Protein AF-0000000083921127 (afdb_homodimer)

Structure (mmCIF, N/CA/C/O backbone):
data_AF-0000000083921127-model_v1
#
loop_
_entity.id
_entity.type
_entity.pdbx_description
1 polymer 'C-type lectin domain-containing protein'
#
loop_
_atom_site.group_PDB
_atom_site.id
_atom_site.type_symbol
_atom_site.label_atom_id
_atom_site.label_alt_id
_atom_site.label_comp_id
_atom_site.label_asym_id
_atom_site.label_entity_id
_atom_site.label_seq_id
_atom_site.pdbx_PDB_ins_code
_atom_site.Cartn_x
_atom_site.Cartn_y
_atom_site.Cartn_z
_atom_site.occupancy
_atom_site.B_iso_or_equiv
_atom_site.auth_seq_id
_atom_site.auth_comp_id
_atom_site.auth_asym_id
_atom_site.auth_atom_id
_atom_site.pdbx_PDB_model_num
ATOM 1 N N . HIS A 1 1 ? -22.422 -25.359 0.598 1 32.31 1 HIS A N 1
ATOM 2 C CA . HIS A 1 1 ? -22.234 -23.938 0.395 1 32.31 1 HIS A CA 1
ATOM 3 C C . HIS A 1 1 ? -21.453 -23.312 1.546 1 32.31 1 HIS A C 1
ATOM 5 O O . HIS A 1 1 ? -22.016 -22.984 2.588 1 32.31 1 HIS A O 1
ATOM 11 N N . THR A 1 2 ? -20.344 -23.797 1.893 1 37.44 2 THR A N 1
ATOM 12 C CA . THR A 1 2 ? -19.672 -23.344 3.105 1 37.44 2 THR A CA 1
ATOM 13 C C . THR A 1 2 ? -19.516 -21.828 3.105 1 37.44 2 THR A C 1
ATOM 15 O O . THR A 1 2 ? -19.094 -21.234 2.104 1 37.44 2 THR A O 1
ATOM 18 N N . ASP A 1 3 ? -20.406 -21.125 3.746 1 39.59 3 ASP A N 1
ATOM 19 C CA . ASP A 1 3 ? -20.516 -19.688 4.008 1 39.59 3 ASP A CA 1
ATOM 20 C C . ASP A 1 3 ? -19.156 -19.078 4.332 1 39.59 3 ASP A C 1
ATOM 22 O O . ASP A 1 3 ? -18.516 -19.484 5.301 1 39.59 3 ASP A O 1
ATOM 26 N N . ARG A 1 4 ? -18.406 -18.953 3.451 1 49.62 4 ARG A N 1
ATOM 27 C CA . ARG A 1 4 ? -17.094 -18.391 3.768 1 49.62 4 ARG A CA 1
ATOM 28 C C . ARG A 1 4 ? -17.234 -17.141 4.617 1 49.62 4 ARG A C 1
ATOM 30 O O . ARG A 1 4 ? -18.078 -16.281 4.344 1 49.62 4 ARG A O 1
ATOM 37 N N . PHE A 1 5 ? -16.969 -17.266 5.836 1 52.28 5 PHE A N 1
ATOM 38 C CA . PHE A 1 5 ? -17 -16.156 6.785 1 52.28 5 PHE A CA 1
ATOM 39 C C . PHE A 1 5 ? -16.109 -15.016 6.305 1 52.28 5 PHE A C 1
ATOM 41 O O . PHE A 1 5 ? -15.109 -15.242 5.629 1 52.28 5 PHE A O 1
ATOM 48 N N . PRO A 1 6 ? -16.609 -13.875 6.422 1 61.16 6 PRO A N 1
ATOM 49 C CA . PRO A 1 6 ? -15.836 -12.68 6.051 1 61.16 6 PRO A CA 1
ATOM 50 C C . PRO A 1 6 ? -14.438 -12.664 6.664 1 61.16 6 PRO A C 1
ATOM 52 O O . PRO A 1 6 ? -14.25 -13.133 7.789 1 61.16 6 PRO A O 1
ATOM 55 N N . VAL A 1 7 ? -13.391 -12.633 5.852 1 69.31 7 VAL A N 1
ATOM 56 C CA . VAL A 1 7 ? -12.008 -12.57 6.332 1 69.31 7 VAL A CA 1
ATOM 57 C C . VAL A 1 7 ? -11.711 -11.172 6.859 1 69.31 7 VAL A C 1
ATOM 59 O O . VAL A 1 7 ? -12.164 -10.18 6.297 1 69.31 7 VAL A O 1
ATOM 62 N N . ASN A 1 8 ? -11.242 -11.094 8.078 1 80.94 8 ASN A N 1
ATOM 63 C CA . ASN A 1 8 ? -10.695 -9.852 8.594 1 80.94 8 ASN A CA 1
ATOM 64 C C . ASN A 1 8 ? -9.227 -9.68 8.203 1 80.94 8 ASN A C 1
ATOM 66 O O . ASN A 1 8 ? -8.383 -10.492 8.578 1 80.94 8 ASN A O 1
ATOM 70 N N . CYS A 1 9 ? -9 -8.734 7.359 1 88.12 9 CYS A N 1
ATOM 71 C CA . CYS A 1 9 ? -7.645 -8.555 6.848 1 88.12 9 CYS A CA 1
ATOM 72 C C . CYS A 1 9 ? -6.832 -7.633 7.746 1 88.12 9 CYS A C 1
ATOM 74 O O . CYS A 1 9 ? -7.332 -6.598 8.188 1 88.12 9 CYS A O 1
ATOM 76 N N . LEU A 1 10 ? -5.656 -8.07 8.102 1 83.88 10 LEU A N 1
ATOM 77 C CA . LEU A 1 10 ? -4.719 -7.223 8.828 1 83.88 10 LEU A CA 1
ATOM 78 C C . LEU A 1 10 ? -4.395 -5.965 8.031 1 83.88 10 LEU A C 1
ATOM 80 O O . LEU A 1 10 ? -4.648 -5.906 6.82 1 83.88 10 LEU A O 1
ATOM 84 N N . LEU A 1 11 ? -3.85 -5.027 8.742 1 81.81 11 LEU A N 1
ATOM 85 C CA . LEU A 1 11 ? -3.428 -3.797 8.086 1 81.81 11 LEU A CA 1
ATOM 86 C C . LEU A 1 11 ? -2.506 -4.094 6.906 1 81.81 11 LEU A C 1
ATOM 88 O O . LEU A 1 11 ? -1.68 -5.008 6.977 1 81.81 11 LEU A O 1
ATOM 92 N N . CYS A 1 12 ? -2.654 -3.441 5.832 1 83.31 12 CYS A N 1
ATOM 93 C CA . CYS A 1 12 ? -1.804 -3.537 4.652 1 83.31 12 CYS A CA 1
ATOM 94 C C . CYS A 1 12 ? -2.322 -4.598 3.688 1 83.31 12 CYS A C 1
ATOM 96 O O . CYS A 1 12 ? -1.792 -4.758 2.588 1 83.31 12 CYS A O 1
ATOM 98 N N . TRP A 1 13 ? -3.268 -5.445 4.262 1 90.06 13 TRP A N 1
ATOM 99 C CA . TRP A 1 13 ? -3.898 -6.445 3.402 1 90.06 13 TRP A CA 1
ATOM 100 C C . TRP A 1 13 ? -5.242 -5.941 2.885 1 90.06 13 TRP A C 1
ATOM 102 O O . TRP A 1 13 ? -6.039 -5.387 3.643 1 90.06 13 TRP A O 1
ATOM 112 N N . MET A 1 14 ? -5.473 -6.113 1.621 1 88.62 14 MET A N 1
ATOM 113 C CA . MET A 1 14 ? -6.715 -5.668 0.992 1 88.62 14 MET A CA 1
ATOM 114 C C . MET A 1 14 ? -7.68 -6.832 0.805 1 88.62 14 MET A C 1
ATOM 116 O O . MET A 1 14 ? -7.312 -7.867 0.242 1 88.62 14 MET A O 1
ATOM 120 N N . ARG A 1 15 ? -8.852 -6.613 1.229 1 89.56 15 ARG A N 1
ATOM 121 C CA . ARG A 1 15 ? -9.844 -7.691 1.18 1 89.56 15 ARG A CA 1
ATOM 122 C C . ARG A 1 15 ? -10.5 -7.766 -0.195 1 89.56 15 ARG A C 1
ATOM 124 O O . ARG A 1 15 ? -10.844 -6.738 -0.781 1 89.56 15 ARG A O 1
ATOM 131 N N . PHE A 1 16 ? -10.602 -8.906 -0.706 1 92.25 16 PHE A N 1
ATOM 132 C CA . PHE A 1 16 ? -11.477 -9.227 -1.829 1 92.25 16 PHE A CA 1
ATOM 133 C C . PHE A 1 16 ? -12.219 -10.531 -1.579 1 92.25 16 PHE A C 1
ATOM 135 O O . PHE A 1 16 ? -11.617 -11.609 -1.621 1 92.25 16 PHE A O 1
ATOM 142 N N . LYS A 1 17 ? -13.484 -10.367 -1.326 1 91.25 17 LYS A N 1
ATOM 143 C CA . LYS A 1 17 ? -14.312 -11.516 -0.959 1 91.25 17 LYS A CA 1
ATOM 144 C C . LYS A 1 17 ? -13.719 -12.258 0.236 1 91.25 17 LYS A C 1
ATOM 146 O O . LYS A 1 17 ? -13.562 -11.68 1.316 1 91.25 17 LYS A O 1
ATOM 151 N N . ASP A 1 18 ? -13.289 -13.461 0.086 1 91.62 18 ASP A N 1
ATOM 152 C CA . ASP A 1 18 ? -12.844 -14.273 1.217 1 91.62 18 ASP A CA 1
ATOM 153 C C . ASP A 1 18 ? -11.32 -14.336 1.276 1 91.62 18 ASP A C 1
ATOM 155 O O . ASP A 1 18 ? -10.758 -15.188 1.962 1 91.62 18 ASP A O 1
ATOM 159 N N . LYS A 1 19 ? -10.656 -13.406 0.583 1 93.69 19 LYS A N 1
ATOM 160 C CA . LYS A 1 19 ? -9.195 -13.375 0.566 1 93.69 19 LYS A CA 1
ATOM 161 C C . LYS A 1 19 ? -8.672 -11.984 0.928 1 93.69 19 LYS A C 1
ATOM 163 O O . LYS A 1 19 ? -9.375 -10.992 0.763 1 93.69 19 LYS A O 1
ATOM 168 N N . CYS A 1 20 ? -7.488 -12.008 1.463 1 94.31 20 CYS A N 1
ATOM 169 C CA . CYS A 1 20 ? -6.711 -10.789 1.673 1 94.31 20 CYS A CA 1
ATOM 170 C C . CYS A 1 20 ? -5.449 -10.797 0.816 1 94.31 20 CYS A C 1
ATOM 172 O O . CYS A 1 20 ? -4.746 -11.805 0.744 1 94.31 20 CYS A O 1
ATOM 174 N N . PHE A 1 21 ? -5.172 -9.664 0.177 1 94.25 21 PHE A N 1
ATOM 175 C CA . PHE A 1 21 ? -4.016 -9.57 -0.705 1 94.25 21 PHE A CA 1
ATOM 176 C C . PHE A 1 21 ? -3.068 -8.477 -0.242 1 94.25 21 PHE A C 1
ATOM 178 O O . PHE A 1 21 ? -3.512 -7.418 0.219 1 94.25 21 PHE A O 1
ATOM 185 N N . MET A 1 22 ? -1.839 -8.719 -0.372 1 93.38 22 MET A N 1
ATOM 186 C CA . MET A 1 22 ? -0.806 -7.723 -0.093 1 93.38 22 MET A CA 1
ATOM 187 C C . MET A 1 22 ? 0.125 -7.551 -1.288 1 93.38 22 MET A C 1
ATOM 189 O O . MET A 1 22 ? 0.495 -8.531 -1.936 1 93.38 22 MET A O 1
ATOM 193 N N . PHE A 1 23 ? 0.448 -6.309 -1.586 1 91.38 23 PHE A N 1
ATOM 194 C CA . PHE A 1 23 ? 1.288 -5.973 -2.729 1 91.38 23 PHE A CA 1
ATOM 195 C C . PHE A 1 23 ? 2.643 -5.449 -2.268 1 91.38 23 PHE A C 1
ATOM 197 O O . PHE A 1 23 ? 2.719 -4.434 -1.569 1 91.38 23 PHE A O 1
ATOM 204 N N . LYS A 1 24 ? 3.701 -6.105 -2.643 1 91.5 24 LYS A N 1
ATOM 205 C CA . LYS A 1 24 ? 5.055 -5.758 -2.223 1 91.5 24 LYS A CA 1
ATOM 206 C C . LYS A 1 24 ? 5.934 -5.422 -3.424 1 91.5 24 LYS A C 1
ATOM 208 O O . LYS A 1 24 ? 5.766 -5.996 -4.504 1 91.5 24 LYS A O 1
ATOM 213 N N . GLY A 1 25 ? 6.859 -4.496 -3.186 1 87.62 25 GLY A N 1
ATOM 214 C CA . GLY A 1 25 ? 7.82 -4.16 -4.223 1 87.62 25 GLY A CA 1
ATOM 215 C C . GLY A 1 25 ? 7.453 -2.908 -4.996 1 87.62 25 GLY A C 1
ATOM 216 O O . GLY A 1 25 ? 7.855 -2.746 -6.152 1 87.62 25 GLY A O 1
ATOM 217 N N . LYS A 1 26 ? 6.504 -2.131 -4.383 1 76.94 26 LYS A N 1
ATOM 218 C CA . LYS A 1 26 ? 6.199 -0.819 -4.949 1 76.94 26 LYS A CA 1
ATOM 219 C C . LYS A 1 26 ? 7.453 0.047 -5.039 1 76.94 26 LYS A C 1
ATOM 221 O O . LYS A 1 26 ? 8.547 -0.396 -4.68 1 76.94 26 LYS A O 1
ATOM 226 N N . LYS A 1 27 ? 7.312 1.271 -5.488 1 70.5 27 LYS A N 1
ATOM 227 C CA . LYS A 1 27 ? 8.438 2.188 -5.66 1 70.5 27 LYS A CA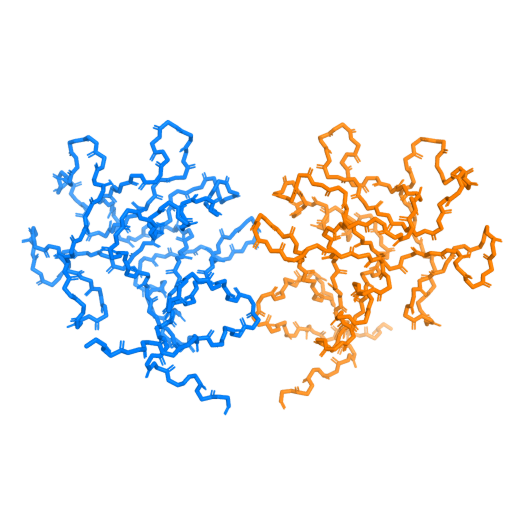 1
ATOM 228 C C . LYS A 1 27 ? 9.273 2.275 -4.387 1 70.5 27 LYS A C 1
ATOM 230 O O . LYS A 1 27 ? 8.734 2.5 -3.299 1 70.5 27 LYS A O 1
ATOM 235 N N . ASN A 1 28 ? 10.547 1.968 -4.434 1 70.81 28 ASN A N 1
ATOM 236 C CA . ASN A 1 28 ? 11.539 2.072 -3.365 1 70.81 28 ASN A CA 1
ATOM 237 C C . ASN A 1 28 ? 11.398 0.935 -2.357 1 70.81 28 ASN A C 1
ATOM 239 O O . ASN A 1 28 ? 11.836 1.056 -1.213 1 70.81 28 ASN A O 1
ATOM 243 N N . ASP A 1 29 ? 10.578 -0.067 -2.645 1 82.06 29 ASP A N 1
ATOM 244 C CA . ASP A 1 29 ? 10.438 -1.257 -1.811 1 82.06 29 ASP A CA 1
ATOM 245 C C . ASP A 1 29 ? 11.258 -2.42 -2.373 1 82.06 29 ASP A C 1
ATOM 247 O O . ASP A 1 29 ? 11.836 -2.312 -3.457 1 82.06 29 ASP A O 1
ATOM 251 N N . ILE A 1 30 ? 11.266 -3.439 -1.681 1 85 30 ILE A N 1
ATOM 252 C CA . ILE A 1 30 ? 12.125 -4.562 -2.021 1 85 30 ILE A CA 1
ATOM 253 C C . ILE A 1 30 ? 11.469 -5.406 -3.111 1 85 30 ILE A C 1
ATOM 255 O O . ILE A 1 30 ? 10.32 -5.84 -2.965 1 85 30 ILE A O 1
ATOM 259 N N . LYS A 1 31 ? 12.117 -5.559 -4.23 1 94.94 31 LYS A N 1
ATOM 260 C CA . LYS A 1 31 ? 11.805 -6.551 -5.258 1 94.94 31 LYS A CA 1
ATOM 261 C C . LYS A 1 31 ? 12.648 -7.809 -5.082 1 94.94 31 LYS A C 1
ATOM 263 O O . LYS A 1 31 ? 13.734 -7.754 -4.496 1 94.94 31 LYS A O 1
ATOM 268 N N . ALA A 1 32 ? 12.141 -8.883 -5.523 1 97.62 32 ALA A N 1
ATOM 269 C CA . ALA A 1 32 ? 12.867 -10.117 -5.262 1 97.62 32 ALA A CA 1
ATOM 270 C C . ALA A 1 32 ? 12.562 -11.172 -6.328 1 97.62 32 ALA A C 1
ATOM 272 O O . ALA A 1 32 ? 11.664 -10.984 -7.152 1 97.62 32 ALA A O 1
ATOM 273 N N . ASN A 1 33 ? 13.375 -12.188 -6.297 1 98.25 33 ASN A N 1
ATOM 274 C CA . ASN A 1 33 ? 13.078 -13.312 -7.172 1 98.25 33 ASN A CA 1
ATOM 275 C C . ASN A 1 33 ? 11.891 -14.125 -6.66 1 98.25 33 ASN A C 1
ATOM 277 O O . ASN A 1 33 ? 11.383 -13.867 -5.562 1 98.25 33 ASN A O 1
ATOM 281 N N . TRP A 1 34 ? 11.508 -15.047 -7.473 1 98.44 34 TRP A N 1
ATOM 282 C CA . TRP A 1 34 ? 10.258 -15.75 -7.207 1 98.44 34 TRP A CA 1
ATOM 283 C C . TRP A 1 34 ? 10.344 -16.547 -5.906 1 98.44 34 TRP A C 1
ATOM 285 O O . TRP A 1 34 ? 9.414 -16.531 -5.102 1 98.44 34 TRP A O 1
ATOM 295 N N . SER A 1 35 ? 11.461 -17.234 -5.676 1 98.19 35 SER A N 1
ATOM 296 C CA . SER A 1 35 ? 11.633 -18.078 -4.492 1 98.19 35 SER A CA 1
ATOM 297 C C . SER 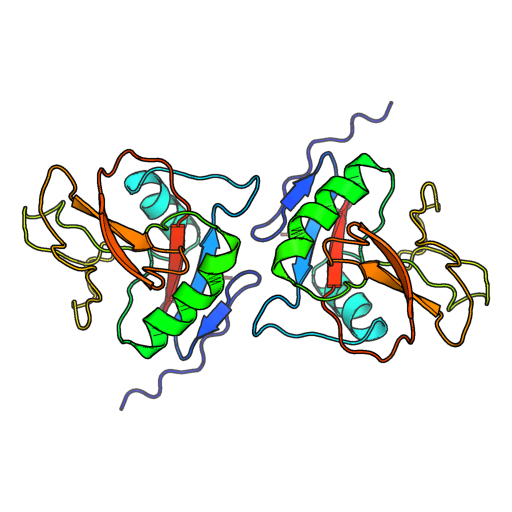A 1 35 ? 11.625 -17.234 -3.219 1 98.19 35 SER A C 1
ATOM 299 O O . SER A 1 35 ? 11 -17.609 -2.223 1 98.19 35 SER A O 1
ATOM 301 N N . TYR A 1 36 ? 12.32 -16.141 -3.26 1 98.44 36 TYR A N 1
ATOM 302 C CA . TYR A 1 36 ? 12.297 -15.227 -2.119 1 98.44 36 TYR A CA 1
ATOM 303 C C . TYR A 1 36 ? 10.891 -14.703 -1.858 1 98.44 36 TYR A C 1
ATOM 305 O O . TYR A 1 36 ? 10.438 -14.672 -0.711 1 98.44 36 TYR A O 1
ATOM 313 N N . ALA A 1 37 ? 10.242 -14.25 -2.904 1 98.38 37 ALA A N 1
ATOM 314 C CA . ALA A 1 37 ? 8.883 -13.742 -2.789 1 98.38 37 ALA A CA 1
ATOM 315 C C . ALA A 1 37 ? 7.969 -14.766 -2.117 1 98.38 37 ALA A C 1
ATOM 317 O O . ALA A 1 37 ? 7.191 -14.422 -1.225 1 98.38 37 ALA A O 1
ATOM 318 N N . ARG A 1 38 ? 8.117 -15.992 -2.537 1 98.31 38 ARG A N 1
ATOM 319 C CA . ARG A 1 38 ? 7.332 -17.078 -1.966 1 98.31 38 ARG A CA 1
ATOM 320 C C . ARG A 1 38 ? 7.598 -17.219 -0.471 1 98.31 38 ARG A C 1
ATOM 322 O O . ARG A 1 38 ? 6.664 -17.297 0.328 1 98.31 38 ARG A O 1
ATOM 329 N N . THR A 1 39 ? 8.82 -17.297 -0.142 1 98.06 39 THR A N 1
ATOM 330 C CA . THR A 1 39 ? 9.227 -17.453 1.251 1 98.06 39 THR A CA 1
ATOM 331 C C . THR A 1 39 ? 8.758 -16.266 2.092 1 98.06 39 THR A C 1
ATOM 333 O O . THR A 1 39 ? 8.25 -16.453 3.201 1 98.06 39 THR A O 1
ATOM 336 N N . TRP A 1 40 ? 8.93 -15.117 1.597 1 96.38 40 TRP A N 1
ATOM 337 C CA . TRP A 1 40 ? 8.531 -13.914 2.32 1 96.38 40 TRP A CA 1
ATOM 338 C C . TRP A 1 40 ? 7.031 -13.914 2.596 1 96.38 40 TRP A C 1
ATOM 340 O O . TRP A 1 40 ? 6.598 -13.602 3.709 1 96.38 40 TRP A O 1
ATOM 350 N N . CYS A 1 41 ? 6.215 -14.211 1.586 1 97 41 CYS A N 1
ATOM 351 C CA . CYS A 1 41 ? 4.77 -14.273 1.78 1 97 41 CYS A CA 1
ATOM 352 C C . CYS A 1 41 ? 4.41 -15.281 2.865 1 97 41 CYS A C 1
ATOM 354 O O . CYS A 1 41 ? 3.531 -15.031 3.689 1 97 41 CYS A O 1
ATOM 356 N N . LYS A 1 42 ? 5.082 -16.375 2.889 1 96.5 42 LYS A N 1
ATOM 357 C CA . LYS A 1 42 ? 4.84 -17.391 3.906 1 96.5 42 LYS A CA 1
ATOM 358 C C . LYS A 1 42 ? 5.164 -16.859 5.301 1 96.5 42 LYS A C 1
ATOM 360 O O . LYS A 1 42 ? 4.434 -17.125 6.258 1 96.5 42 LYS A O 1
ATOM 365 N N . GLU A 1 43 ? 6.246 -16.156 5.391 1 94.56 43 GLU A N 1
ATOM 366 C CA . GLU A 1 43 ? 6.652 -15.578 6.668 1 94.56 43 GLU A CA 1
ATOM 367 C C . GLU A 1 43 ? 5.621 -14.578 7.176 1 94.56 43 GLU A C 1
ATOM 369 O O . GLU A 1 43 ? 5.527 -14.336 8.383 1 94.56 43 GLU A O 1
ATOM 374 N N . GLN A 1 44 ? 4.867 -14 6.219 1 91.81 44 GLN A N 1
ATOM 375 C CA . GLN A 1 44 ? 3.82 -13.062 6.605 1 91.81 44 GLN A CA 1
ATOM 376 C C . GLN A 1 44 ? 2.516 -13.789 6.918 1 91.81 44 GLN A C 1
ATOM 378 O O . GLN A 1 44 ? 1.494 -13.156 7.191 1 91.81 44 GLN A O 1
ATOM 383 N N . GLY A 1 45 ? 2.52 -15.102 6.895 1 91.94 45 GLY A N 1
ATOM 384 C CA . GLY A 1 45 ? 1.338 -15.891 7.195 1 91.94 45 GLY A CA 1
ATOM 385 C C . GLY A 1 45 ? 0.499 -16.203 5.969 1 91.94 45 GLY A C 1
ATOM 386 O O . GLY A 1 45 ? -0.625 -16.688 6.09 1 91.94 45 GLY A O 1
ATOM 387 N N . GLY A 1 46 ? 1.054 -15.898 4.816 1 95.44 46 GLY A N 1
ATOM 388 C CA . GLY A 1 46 ? 0.328 -16.141 3.578 1 95.44 46 GLY A CA 1
ATOM 389 C C . GLY A 1 46 ? 1.121 -16.953 2.566 1 95.44 46 GLY A C 1
ATOM 390 O O . GLY A 1 46 ? 1.972 -17.75 2.941 1 95.44 46 GLY A O 1
ATOM 391 N N . GLU A 1 47 ? 0.67 -16.812 1.303 1 96.94 47 GLU A N 1
ATOM 392 C CA . GLU A 1 47 ? 1.287 -17.453 0.142 1 96.94 47 GLU A CA 1
ATOM 393 C C . GLU A 1 47 ? 1.351 -16.5 -1.044 1 96.94 47 GLU A C 1
ATOM 395 O O . GLU A 1 47 ? 0.609 -15.508 -1.093 1 96.94 47 GLU A O 1
ATOM 400 N N . LEU A 1 48 ? 2.289 -16.812 -1.942 1 98.19 48 LEU A N 1
ATOM 401 C CA . LEU A 1 48 ? 2.154 -16.094 -3.211 1 98.19 48 LEU A CA 1
ATOM 402 C C . LEU A 1 48 ? 0.749 -16.266 -3.777 1 98.19 48 LEU A C 1
ATOM 404 O O . LEU A 1 48 ? 0.152 -17.328 -3.67 1 98.19 48 LEU A O 1
ATOM 408 N N . ALA A 1 49 ? 0.276 -15.305 -4.418 1 98.19 49 ALA A N 1
ATOM 409 C CA . ALA A 1 49 ? -1.146 -15.141 -4.707 1 98.19 49 ALA A CA 1
ATOM 410 C C . ALA A 1 49 ? -1.651 -16.25 -5.621 1 98.19 49 ALA A C 1
ATOM 412 O O . ALA A 1 49 ? -1.033 -16.547 -6.648 1 98.19 49 ALA A O 1
ATOM 413 N N . VAL A 1 50 ? -2.688 -16.844 -5.199 1 98.12 50 VAL A N 1
ATOM 414 C CA . VAL A 1 50 ? -3.508 -17.75 -6.004 1 98.12 50 VAL A CA 1
ATOM 415 C C . VAL A 1 50 ? -4.672 -16.969 -6.621 1 98.12 50 VAL A C 1
ATOM 417 O O . VAL A 1 50 ? -5.41 -16.281 -5.91 1 98.12 50 VAL A O 1
ATOM 420 N N . ILE A 1 51 ? -4.832 -17.016 -7.883 1 98.19 51 ILE A N 1
ATOM 421 C CA . ILE A 1 51 ? -5.895 -16.297 -8.578 1 98.19 51 ILE A CA 1
ATOM 422 C C . ILE A 1 51 ? -6.949 -17.297 -9.062 1 98.19 51 ILE A C 1
ATOM 424 O O . ILE A 1 51 ? -6.688 -18.094 -9.969 1 98.19 51 ILE A O 1
ATOM 428 N N . ASP A 1 52 ? -8.148 -17.172 -8.555 1 97.38 52 ASP A N 1
ATOM 429 C CA . ASP A 1 52 ? -9.125 -18.234 -8.75 1 97.38 52 ASP A CA 1
ATOM 430 C C . ASP A 1 52 ? -10.078 -17.906 -9.898 1 97.38 52 ASP A C 1
ATOM 432 O O . ASP A 1 52 ? -10.719 -18.797 -10.453 1 97.38 52 ASP A O 1
ATOM 436 N N . ASP A 1 53 ? -10.266 -16.656 -10.18 1 98.06 53 ASP A N 1
ATOM 437 C CA . ASP A 1 53 ? -11.211 -16.297 -11.227 1 98.06 53 ASP A CA 1
ATOM 438 C C . ASP A 1 53 ? -10.898 -14.914 -11.805 1 98.06 53 ASP A C 1
ATOM 440 O O . ASP A 1 53 ? -9.953 -14.258 -11.367 1 98.06 53 ASP A O 1
ATOM 444 N N . GLN A 1 54 ? -11.633 -14.562 -12.812 1 97.94 54 GLN A N 1
ATOM 445 C CA . GLN A 1 54 ? -11.398 -13.312 -13.523 1 97.94 54 GLN A CA 1
ATOM 446 C C . GLN A 1 54 ? -11.609 -12.109 -12.609 1 97.94 54 GLN A C 1
ATOM 448 O O . GLN A 1 54 ? -10.914 -11.094 -12.734 1 97.94 54 GLN A O 1
ATOM 453 N N . TYR A 1 55 ? -12.562 -12.188 -11.727 1 96.88 55 TYR A N 1
ATOM 454 C CA . TYR A 1 55 ? -12.836 -11.078 -10.812 1 96.88 55 TYR A CA 1
ATOM 455 C C . TYR A 1 55 ? -11.648 -10.828 -9.891 1 96.88 55 TYR A C 1
ATOM 457 O O . TYR A 1 55 ? -11.234 -9.688 -9.695 1 96.88 55 TYR A O 1
ATOM 465 N N . GLU A 1 56 ? -11.117 -11.898 -9.406 1 96.12 56 GLU A N 1
ATOM 466 C CA . GLU A 1 56 ? -9.922 -11.797 -8.57 1 96.12 56 GLU A CA 1
ATOM 467 C C . GLU A 1 56 ? -8.742 -11.234 -9.359 1 96.12 56 GLU A C 1
ATOM 469 O O . GLU A 1 56 ? -7.992 -10.398 -8.852 1 96.12 56 GLU A O 1
ATOM 474 N N . ASN A 1 57 ? -8.586 -11.656 -10.57 1 97.56 57 ASN A N 1
ATOM 475 C CA . ASN A 1 57 ? -7.527 -11.148 -11.438 1 97.56 57 ASN A CA 1
ATOM 476 C C . ASN A 1 57 ? -7.656 -9.641 -11.656 1 97.56 57 ASN A C 1
ATOM 478 O O . ASN A 1 57 ? -6.664 -8.914 -11.602 1 97.56 57 ASN A O 1
ATOM 482 N N . ASP A 1 58 ? -8.844 -9.227 -11.891 1 94.44 58 ASP A N 1
ATOM 483 C CA . ASP A 1 58 ? -9.102 -7.812 -12.133 1 94.44 58 ASP A CA 1
ATOM 484 C C . ASP A 1 58 ? -8.82 -6.988 -10.875 1 94.44 58 ASP A C 1
ATOM 486 O O . ASP A 1 58 ? -8.266 -5.887 -10.961 1 94.44 58 ASP A O 1
ATOM 490 N N . PHE A 1 59 ? -9.234 -7.586 -9.781 1 92.38 59 PHE A N 1
ATOM 491 C CA . PHE A 1 59 ? -8.984 -6.91 -8.516 1 92.38 59 PHE A CA 1
ATOM 492 C C . PHE A 1 59 ? -7.488 -6.715 -8.289 1 92.38 59 PHE A C 1
ATOM 494 O O . PHE A 1 59 ? -7.031 -5.594 -8.055 1 92.38 59 PHE A O 1
ATOM 501 N N . VAL A 1 60 ? -6.746 -7.762 -8.43 1 93.94 60 VAL A N 1
ATOM 502 C CA . VAL A 1 60 ? -5.312 -7.746 -8.164 1 93.94 60 VAL A CA 1
ATOM 503 C C . VAL A 1 60 ? -4.609 -6.844 -9.18 1 93.94 60 VAL A C 1
ATOM 505 O O . VAL A 1 60 ? -3.775 -6.016 -8.805 1 93.94 60 VAL A O 1
ATOM 508 N N . SER A 1 61 ? -4.965 -6.938 -10.422 1 93.31 61 SER A N 1
ATOM 509 C CA . SER A 1 61 ? -4.266 -6.188 -11.461 1 93.31 61 SER A CA 1
ATOM 510 C C . SER A 1 61 ? -4.523 -4.691 -11.328 1 93.31 61 SER A C 1
ATOM 512 O O . SER A 1 61 ? -3.699 -3.875 -11.75 1 93.31 61 SER A O 1
ATOM 514 N N . SER A 1 62 ? -5.645 -4.34 -10.773 1 88.31 62 SER A N 1
ATOM 515 C CA . SER A 1 62 ? -5.965 -2.924 -10.609 1 88.31 62 SER A CA 1
ATOM 516 C C . SER A 1 62 ? -4.98 -2.238 -9.672 1 88.31 62 SER A C 1
ATOM 518 O O . SER A 1 62 ? -4.805 -1.02 -9.727 1 88.31 62 SER A O 1
ATOM 520 N N . TYR A 1 63 ? -4.301 -3.049 -8.875 1 85.19 63 TYR A N 1
ATOM 521 C CA . TYR A 1 63 ? -3.346 -2.482 -7.926 1 85.19 63 TYR A CA 1
ATOM 522 C C . TYR A 1 63 ? -1.934 -2.496 -8.5 1 85.19 63 TYR A C 1
ATOM 524 O O . TYR A 1 63 ? -1.012 -1.932 -7.902 1 85.19 63 TYR A O 1
ATOM 532 N N . LEU A 1 64 ? -1.755 -3.104 -9.617 1 85.06 64 LEU A N 1
ATOM 533 C CA . LEU A 1 64 ? -0.423 -3.225 -10.203 1 85.06 64 LEU A CA 1
ATOM 534 C C . LEU A 1 64 ? -0.076 -1.99 -11.023 1 85.06 64 LEU A C 1
ATOM 536 O O . LEU A 1 64 ? 1.091 -1.764 -11.352 1 85.06 64 LEU A O 1
ATOM 540 N N . ARG A 1 65 ? -1.08 -1.27 -11.414 1 72.56 65 ARG A N 1
ATOM 541 C CA . ARG A 1 65 ? -0.827 -0.101 -12.25 1 72.56 65 ARG A CA 1
ATOM 542 C C . ARG A 1 65 ? 0.212 0.815 -11.617 1 72.56 65 ARG A C 1
ATOM 544 O O . ARG A 1 65 ? 1.041 1.402 -12.312 1 72.56 65 ARG A O 1
ATOM 551 N N . ASP A 1 66 ? 0.24 0.724 -10.289 1 64.81 66 ASP A N 1
ATOM 552 C CA . ASP A 1 66 ? 1.148 1.587 -9.539 1 64.81 66 ASP A CA 1
ATOM 553 C C . ASP A 1 66 ? 2.557 0.997 -9.492 1 64.81 66 ASP A C 1
ATOM 555 O O . ASP A 1 66 ? 3.527 1.71 -9.234 1 64.81 66 ASP A O 1
ATOM 559 N N . LEU A 1 67 ? 2.684 -0.257 -9.664 1 66 67 LEU A N 1
ATOM 560 C CA . LEU A 1 67 ? 3.967 -0.944 -9.57 1 66 67 LEU A CA 1
ATOM 561 C C . LEU A 1 67 ? 4.754 -0.805 -10.875 1 66 67 LEU A C 1
ATOM 563 O O . LEU A 1 67 ? 5.984 -0.84 -10.867 1 66 67 LEU A O 1
ATOM 567 N N . GLU A 1 68 ? 4.117 -0.583 -11.961 1 73.62 68 GLU A N 1
ATOM 568 C CA . GLU A 1 68 ? 4.645 -0.361 -13.305 1 73.62 68 GLU A CA 1
ATOM 569 C C . GLU A 1 68 ? 5.535 -1.519 -13.742 1 73.62 68 GLU A C 1
ATOM 571 O O . GLU A 1 68 ? 6.281 -1.399 -14.719 1 73.62 68 GLU A O 1
ATOM 576 N N . LEU A 1 69 ? 5.684 -2.574 -12.969 1 87 69 LEU A N 1
ATOM 577 C CA . LEU A 1 69 ? 6.492 -3.746 -13.289 1 87 69 LEU A CA 1
ATOM 578 C C . LEU A 1 69 ? 5.672 -5.023 -13.164 1 87 69 LEU A C 1
ATOM 580 O O . LEU A 1 69 ? 4.723 -5.082 -12.375 1 87 69 LEU A O 1
ATOM 584 N N . PRO A 1 70 ? 6.023 -6.008 -14.031 1 94.31 70 PRO A N 1
ATOM 585 C CA . PRO A 1 70 ? 5.379 -7.305 -13.828 1 94.31 70 PRO A CA 1
ATOM 586 C C . PRO A 1 70 ? 5.535 -7.824 -12.406 1 94.31 70 PRO A C 1
ATOM 588 O O . PRO A 1 70 ? 6.586 -7.641 -11.789 1 94.31 70 PRO A O 1
ATOM 591 N N . THR A 1 71 ? 4.516 -8.523 -11.93 1 96.81 71 THR A N 1
ATOM 592 C CA . THR A 1 71 ? 4.449 -8.867 -10.516 1 96.81 71 THR A CA 1
ATOM 593 C C . THR A 1 71 ? 4.238 -10.367 -10.328 1 96.81 71 THR A C 1
ATOM 595 O O . THR A 1 71 ? 3.357 -10.953 -10.953 1 96.81 71 THR A O 1
ATOM 598 N N . TRP A 1 72 ? 5.043 -10.875 -9.445 1 98.25 72 TRP A N 1
ATOM 599 C CA . TRP A 1 72 ? 4.98 -12.312 -9.203 1 98.25 72 TRP A CA 1
ATOM 600 C C . TRP A 1 72 ? 3.627 -12.711 -8.633 1 98.25 72 TRP A C 1
ATOM 602 O O . TRP A 1 72 ? 3.111 -12.047 -7.723 1 98.25 72 TRP A O 1
ATOM 612 N N . ILE A 1 73 ? 3.061 -13.789 -9.156 1 98.62 73 ILE A N 1
ATOM 613 C CA . ILE A 1 73 ? 2.002 -14.539 -8.492 1 98.62 73 ILE A CA 1
ATOM 614 C C . ILE A 1 73 ? 2.486 -15.953 -8.195 1 98.62 73 ILE A C 1
ATOM 616 O O . ILE A 1 73 ? 3.619 -16.312 -8.523 1 98.62 73 ILE A O 1
ATOM 620 N N . GLY A 1 74 ? 1.679 -16.828 -7.648 1 98.75 74 GLY A N 1
ATOM 621 C CA . GLY A 1 74 ? 2.145 -18.078 -7.062 1 98.75 74 GLY A CA 1
ATOM 622 C C . GLY A 1 74 ? 2.195 -19.219 -8.055 1 98.75 74 GLY A C 1
ATOM 623 O O . GLY A 1 74 ? 2.445 -20.375 -7.676 1 98.75 74 GLY A O 1
ATOM 624 N N . LEU A 1 75 ? 2.045 -18.969 -9.297 1 98.5 75 LEU A N 1
ATOM 625 C CA . LEU A 1 75 ? 1.986 -20.031 -10.297 1 98.5 75 LEU A CA 1
ATOM 626 C C . LEU A 1 75 ? 3.371 -20.312 -10.875 1 98.5 75 LEU A C 1
ATOM 628 O O . LEU A 1 75 ? 4.129 -19.391 -11.156 1 98.5 75 LEU A O 1
ATOM 632 N N . SER A 1 76 ? 3.725 -21.594 -11.016 1 98 76 SER A N 1
ATOM 633 C CA . SER A 1 76 ? 4.996 -21.984 -11.617 1 98 76 SER A CA 1
ATOM 634 C C . SER A 1 76 ? 4.941 -23.422 -12.133 1 98 76 SER A C 1
ATOM 636 O O . SER A 1 76 ? 4.004 -24.156 -11.82 1 98 76 SER A O 1
ATOM 638 N N . ASP A 1 77 ? 5.836 -23.766 -12.922 1 96.88 77 ASP A N 1
ATOM 639 C CA . ASP A 1 77 ? 5.988 -25.156 -13.352 1 96.88 77 ASP A CA 1
ATOM 640 C C . ASP A 1 77 ? 7.305 -25.75 -12.852 1 96.88 77 ASP A C 1
ATOM 642 O O . ASP A 1 77 ? 7.902 -26.594 -13.516 1 96.88 77 ASP A O 1
ATOM 646 N N . LEU A 1 78 ? 7.75 -25.281 -11.75 1 94.44 78 LEU A N 1
ATOM 647 C CA . LEU A 1 78 ? 9.039 -25.672 -11.188 1 94.44 78 LEU A CA 1
ATOM 648 C C . LEU A 1 78 ? 9.016 -27.141 -10.742 1 94.44 78 LEU A C 1
ATOM 650 O O . LEU A 1 78 ? 10.047 -27.812 -10.781 1 94.44 78 LEU A O 1
ATOM 654 N N . LEU A 1 79 ? 7.93 -27.641 -10.258 1 93 79 LEU A N 1
ATOM 655 C CA . LEU A 1 79 ? 7.824 -29.016 -9.789 1 93 79 LEU A CA 1
ATOM 656 C C . LEU A 1 79 ? 7.867 -30 -10.961 1 93 79 LEU A C 1
ATOM 658 O O . LEU A 1 79 ? 8.633 -30.969 -10.938 1 93 79 LEU A O 1
ATOM 662 N N . VAL A 1 80 ? 7.027 -29.719 -11.961 1 93.06 80 VAL A N 1
ATOM 663 C CA . VAL A 1 80 ? 6.988 -30.484 -13.203 1 93.06 80 VAL A CA 1
ATOM 664 C C . VAL A 1 80 ? 6.965 -29.531 -14.391 1 93.06 80 VAL A C 1
ATOM 666 O O . VAL A 1 80 ? 6.008 -28.781 -14.578 1 93.06 80 VAL A O 1
ATOM 669 N N . GLU A 1 81 ? 8.016 -29.625 -15.195 1 91.62 81 GLU A N 1
ATOM 670 C CA . GLU A 1 81 ? 8.117 -28.766 -16.359 1 91.62 81 GLU A CA 1
ATOM 671 C C . GLU A 1 81 ? 6.863 -28.859 -17.234 1 91.62 81 GLU A C 1
ATOM 673 O O . GLU A 1 81 ? 6.363 -29.953 -17.484 1 91.62 81 GLU A O 1
ATOM 678 N N . ASN A 1 82 ? 6.34 -27.688 -17.547 1 91.94 82 ASN A N 1
ATOM 679 C CA . ASN A 1 82 ? 5.188 -27.516 -18.438 1 91.94 82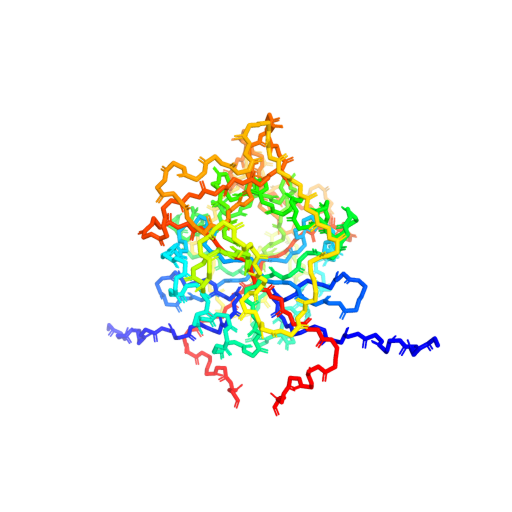 ASN A CA 1
ATOM 680 C C . ASN A 1 82 ? 3.883 -27.844 -17.719 1 91.94 82 ASN A C 1
ATOM 682 O O . ASN A 1 82 ? 2.824 -27.906 -18.344 1 91.94 82 ASN A O 1
ATOM 686 N N . GLN A 1 83 ? 3.924 -28.141 -16.484 1 94.19 83 GLN A N 1
ATOM 687 C CA . GLN A 1 83 ? 2.736 -28.281 -15.648 1 94.19 83 GLN A CA 1
ATOM 688 C C . GLN A 1 83 ? 2.682 -27.203 -14.578 1 94.19 83 GLN A C 1
ATOM 690 O O . GLN A 1 83 ? 3.359 -27.297 -13.547 1 94.19 83 GLN A O 1
ATOM 695 N N . TYR A 1 84 ? 1.847 -26.328 -14.812 1 96.94 84 TYR A N 1
ATOM 696 C CA . TYR A 1 84 ? 1.761 -25.188 -13.914 1 96.94 84 TYR A CA 1
ATOM 697 C C . TYR A 1 84 ? 0.858 -25.5 -12.727 1 96.94 84 TYR A C 1
ATOM 699 O O . TYR A 1 84 ? -0.225 -26.062 -12.891 1 96.94 84 TYR A O 1
ATOM 707 N N . ALA A 1 85 ? 1.389 -25.172 -11.531 1 97.81 85 ALA A N 1
ATOM 708 C CA . ALA A 1 85 ? 0.66 -25.359 -10.281 1 97.81 85 ALA A CA 1
ATOM 709 C C . ALA A 1 85 ? 0.915 -24.203 -9.312 1 97.81 85 ALA A C 1
ATOM 711 O O . ALA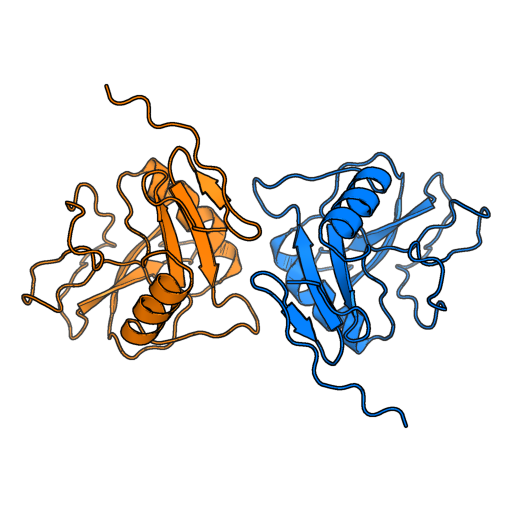 A 1 85 ? 1.965 -23.562 -9.367 1 97.81 85 ALA A O 1
ATOM 712 N N . TRP A 1 86 ? -0.06 -23.984 -8.531 1 98.25 86 TRP A N 1
ATOM 713 C CA . TRP A 1 86 ? 0.127 -22.969 -7.504 1 98.25 86 TRP A CA 1
ATOM 714 C C . TRP A 1 86 ? 1.133 -23.422 -6.453 1 98.25 86 TRP A C 1
ATOM 716 O O . TRP A 1 86 ? 1.123 -24.594 -6.043 1 98.25 86 TRP A O 1
ATOM 726 N N . SER A 1 87 ? 1.872 -22.5 -5.965 1 97.38 87 SER A N 1
ATOM 727 C CA . SER A 1 87 ? 2.967 -22.812 -5.055 1 97.38 87 SER A CA 1
ATOM 728 C C . SER A 1 87 ? 2.443 -23.203 -3.676 1 97.38 87 SER A C 1
ATOM 730 O O . SER A 1 87 ? 3.184 -23.75 -2.857 1 97.38 87 SER A O 1
ATOM 732 N N . ASP A 1 88 ? 1.229 -22.859 -3.377 1 95.75 88 ASP A N 1
ATOM 733 C CA . ASP A 1 88 ? 0.697 -23.219 -2.066 1 95.75 88 ASP A CA 1
ATOM 734 C C . ASP A 1 88 ? 0.49 -24.734 -1.955 1 95.75 88 ASP A C 1
ATOM 736 O O . ASP A 1 88 ? 0.308 -25.266 -0.855 1 95.75 88 ASP A O 1
ATOM 740 N N . GLY A 1 89 ? 0.408 -25.469 -3.066 1 94.88 89 GLY A N 1
ATOM 741 C CA . GLY A 1 89 ? 0.412 -26.922 -3.086 1 94.88 89 GLY A CA 1
ATOM 742 C C . GLY A 1 89 ? -0.968 -27.531 -2.904 1 94.88 89 GLY A C 1
ATOM 743 O O . GLY A 1 89 ? -1.139 -28.75 -3.014 1 94.88 89 GLY A O 1
ATOM 744 N N . VAL A 1 90 ? -1.943 -26.719 -2.674 1 94.62 90 VAL A N 1
ATOM 745 C CA . VAL A 1 90 ? -3.252 -27.281 -2.342 1 94.62 90 VAL A CA 1
ATOM 746 C C . VAL A 1 90 ? -4.305 -26.719 -3.299 1 94.62 90 VAL A C 1
ATOM 748 O O . VAL A 1 90 ? -5.301 -27.391 -3.59 1 94.62 90 VAL A O 1
ATOM 751 N N . SER A 1 91 ? -4.125 -25.594 -3.793 1 96 91 SER A N 1
ATOM 752 C CA . SER A 1 91 ? -5.133 -24.953 -4.633 1 96 91 SER A CA 1
ATOM 753 C C . SER A 1 91 ? -5.125 -25.531 -6.043 1 96 91 SER A C 1
ATOM 755 O O . SER A 1 91 ? -4.062 -25.672 -6.652 1 96 91 SER A O 1
ATOM 757 N N . PRO A 1 92 ? -6.328 -25.875 -6.574 1 97.38 92 PRO A N 1
ATOM 758 C CA . PRO A 1 92 ? -6.383 -26.219 -8 1 97.38 92 PRO A CA 1
ATOM 759 C C . PRO A 1 92 ? -6.234 -25 -8.906 1 97.38 92 PRO A C 1
ATOM 761 O O . PRO A 1 92 ? -6.523 -23.875 -8.492 1 97.38 92 PRO A O 1
ATOM 764 N N . VAL A 1 93 ? -5.781 -25.219 -10.133 1 98.12 93 VAL A N 1
ATOM 765 C CA . VAL A 1 93 ? -5.738 -24.141 -11.125 1 98.12 93 VAL A CA 1
ATOM 766 C C . VAL A 1 93 ? -7.098 -24.031 -11.812 1 98.12 93 VAL A C 1
ATOM 768 O O . VAL A 1 93 ? -7.391 -24.766 -12.75 1 98.12 93 VAL A O 1
ATOM 771 N N . LEU A 1 94 ? -7.895 -23.078 -11.406 1 98.06 94 LEU A N 1
ATOM 772 C CA . LEU A 1 94 ? -9.266 -22.922 -11.883 1 98.06 94 LEU A CA 1
ATOM 773 C C . LEU A 1 94 ? -9.336 -21.891 -13.008 1 98.06 94 LEU A C 1
ATOM 775 O O . LEU A 1 94 ? -10.312 -21.859 -13.758 1 98.06 94 LEU A O 1
ATOM 779 N N . TYR A 1 95 ? -8.383 -21.109 -13 1 98.25 95 TYR A N 1
ATOM 780 C CA . TYR A 1 95 ? -8.367 -19.953 -13.891 1 98.25 95 TYR A CA 1
ATOM 781 C C . TYR A 1 95 ? -6.949 -19.625 -14.328 1 98.25 95 TYR A C 1
ATOM 783 O O . TYR A 1 95 ? -6.008 -19.734 -13.539 1 98.25 95 TYR A O 1
ATOM 791 N N . THR A 1 96 ? -6.746 -19.25 -15.586 1 98.25 96 THR A N 1
ATOM 792 C CA . THR A 1 96 ? -5.5 -18.688 -16.094 1 98.25 96 THR A CA 1
ATOM 793 C C . THR A 1 96 ? -5.781 -17.484 -17 1 98.25 96 THR A C 1
ATOM 795 O O . THR A 1 96 ? -6.871 -17.375 -17.562 1 98.25 96 THR A O 1
ATOM 798 N N . ASN A 1 97 ? -4.832 -16.562 -17.078 1 98.25 97 ASN A N 1
ATOM 799 C CA . ASN A 1 97 ? -4.949 -15.398 -17.953 1 98.25 97 ASN A CA 1
ATOM 800 C C . ASN A 1 97 ? -3.648 -15.141 -18.719 1 98.25 97 ASN A C 1
ATOM 802 O O . ASN A 1 97 ? -3.078 -14.055 -18.625 1 98.25 97 ASN A O 1
ATOM 806 N N . TRP A 1 98 ? -3.34 -16.094 -19.5 1 97.56 98 TRP A N 1
ATOM 807 C CA . TRP A 1 98 ? -2.072 -16.031 -20.219 1 97.56 98 TRP A CA 1
ATOM 808 C C . TRP A 1 98 ? -2.104 -14.953 -21.281 1 97.56 98 TRP A C 1
ATOM 810 O O . TRP A 1 98 ? -3.109 -14.781 -21.969 1 97.56 98 TRP A O 1
ATOM 820 N N . ASN A 1 99 ? -1.039 -14.227 -21.375 1 96.38 99 ASN A N 1
ATOM 821 C CA . ASN A 1 99 ? -0.848 -13.344 -22.516 1 96.38 99 ASN A CA 1
ATOM 822 C C . ASN A 1 99 ? -0.736 -14.141 -23.828 1 96.38 99 ASN A C 1
ATOM 824 O O . ASN A 1 99 ? -0.488 -15.344 -23.797 1 96.38 99 ASN A O 1
ATOM 828 N N . ASP A 1 100 ? -0.89 -13.438 -24.891 1 92.25 100 ASP A N 1
ATOM 829 C CA . ASP A 1 100 ? -0.793 -14.102 -26.188 1 92.25 100 ASP A CA 1
ATOM 830 C C . ASP A 1 100 ? 0.532 -14.844 -26.328 1 92.25 100 ASP A C 1
ATOM 832 O O . ASP A 1 100 ? 1.592 -14.297 -26.016 1 92.25 100 ASP A O 1
ATOM 836 N N . LYS A 1 101 ? 0.553 -16.125 -26.703 1 91.88 101 LYS A N 1
ATOM 837 C CA . LYS A 1 101 ? 1.694 -17 -26.984 1 91.88 101 LYS A CA 1
ATOM 838 C C . LYS A 1 101 ? 2.387 -17.422 -25.688 1 91.88 101 LYS A C 1
ATOM 840 O O . LYS A 1 101 ? 3.553 -17.812 -25.703 1 91.88 101 LYS A O 1
ATOM 845 N N . GLU A 1 102 ? 1.724 -17.141 -24.609 1 93 102 GLU A N 1
ATOM 846 C CA . GLU A 1 102 ? 2.24 -17.594 -23.328 1 93 102 GLU A CA 1
ATOM 847 C C . GLU A 1 102 ? 1.397 -18.734 -22.766 1 93 102 GLU A C 1
ATOM 849 O O . GLU A 1 102 ? 0.221 -18.875 -23.109 1 93 102 GLU A O 1
ATOM 854 N N . PRO A 1 103 ? 1.84 -19.531 -21.891 1 92.06 103 PRO A N 1
ATOM 855 C CA . PRO A 1 103 ? 3.266 -19.609 -21.578 1 92.06 103 PRO A CA 1
ATOM 856 C C . PRO A 1 103 ? 4.098 -20.188 -22.719 1 92.06 103 PRO A C 1
ATOM 858 O O . PRO A 1 103 ? 3.621 -21.047 -23.453 1 92.06 103 PRO A O 1
ATOM 861 N N . ASN A 1 104 ? 5.301 -19.734 -22.984 1 85.44 104 ASN A N 1
ATOM 862 C CA . ASN A 1 104 ? 6.09 -20.219 -24.109 1 85.44 104 ASN A CA 1
ATOM 863 C C . ASN A 1 104 ? 7.246 -21.109 -23.656 1 85.44 104 ASN A C 1
ATOM 865 O O . ASN A 1 104 ? 7.992 -21.641 -24.469 1 85.44 104 ASN A O 1
ATOM 869 N N . ASN A 1 105 ? 7.422 -21.312 -22.453 1 77.06 105 ASN A N 1
ATOM 870 C CA . ASN A 1 105 ? 8.438 -22.172 -21.875 1 77.06 105 ASN A CA 1
ATOM 871 C C . ASN A 1 105 ? 9.836 -21.812 -22.375 1 77.06 105 ASN A C 1
ATOM 873 O O . ASN A 1 105 ? 10.656 -22.703 -22.641 1 77.06 105 ASN A O 1
ATOM 877 N N . ALA A 1 106 ? 10 -20.609 -22.766 1 76.94 106 ALA A N 1
ATOM 878 C CA . ALA A 1 106 ? 11.297 -20.172 -23.281 1 76.94 106 ALA A CA 1
ATOM 879 C C . ALA A 1 106 ? 12.258 -19.844 -22.141 1 76.94 106 ALA A C 1
ATOM 881 O O . ALA A 1 106 ? 12.805 -18.734 -22.078 1 76.94 106 ALA A O 1
ATOM 882 N N . GLY A 1 107 ? 12.438 -20.812 -21.266 1 76.38 107 GLY A N 1
ATOM 883 C CA . GLY A 1 107 ? 13.398 -20.609 -20.188 1 76.38 107 GLY A CA 1
ATOM 884 C C . GLY A 1 107 ? 12.781 -20.047 -18.922 1 76.38 107 GLY A C 1
ATOM 885 O O . GLY A 1 107 ? 13.445 -19.938 -17.891 1 76.38 107 GLY A O 1
ATOM 886 N N . GLY A 1 108 ? 11.469 -19.797 -18.969 1 84.88 108 GLY A N 1
ATOM 887 C CA . GLY A 1 108 ? 10.766 -19.297 -17.797 1 84.88 108 GLY A CA 1
ATOM 888 C C . GLY A 1 108 ? 9.875 -20.344 -17.156 1 84.88 108 GLY A C 1
ATOM 889 O O . GLY A 1 108 ? 9.469 -21.297 -17.797 1 84.88 108 GLY A O 1
ATOM 890 N N . GLY A 1 109 ? 9.758 -20.312 -15.82 1 94.38 109 GLY A N 1
ATOM 891 C CA . GLY A 1 109 ? 8.898 -21.25 -15.125 1 94.38 109 GLY A CA 1
ATOM 892 C C . GLY A 1 109 ? 8.086 -20.609 -14.016 1 94.38 109 GLY A C 1
ATOM 893 O O . GLY A 1 109 ? 7.25 -21.281 -13.391 1 94.38 109 GLY A O 1
ATOM 894 N N . CYS A 1 110 ? 8.391 -19.391 -13.82 1 98.25 110 CYS A N 1
ATOM 895 C CA . CYS A 1 110 ? 7.668 -18.641 -12.805 1 98.25 110 CYS A CA 1
ATOM 896 C C . CYS A 1 110 ? 6.762 -17.594 -13.438 1 98.25 110 CYS A C 1
ATOM 898 O O . CYS A 1 110 ? 7.133 -16.969 -14.438 1 98.25 110 CYS A O 1
ATOM 900 N N . VAL A 1 111 ? 5.629 -17.359 -12.867 1 98.31 111 VAL A N 1
ATOM 901 C CA . VAL A 1 111 ? 4.617 -16.578 -13.57 1 98.31 111 VAL A CA 1
ATOM 902 C C . VAL A 1 111 ? 4.473 -15.203 -12.914 1 98.31 111 VAL A C 1
ATOM 904 O O . VAL A 1 111 ? 4.422 -15.102 -11.68 1 98.31 111 VAL A O 1
ATOM 907 N N . SER A 1 112 ? 4.469 -14.227 -13.742 1 97.5 112 SER A N 1
ATOM 908 C CA . SER A 1 112 ? 4.211 -12.859 -13.312 1 97.5 112 SER A CA 1
ATOM 909 C C . SER A 1 112 ? 3.041 -12.25 -14.078 1 97.5 112 SER A C 1
ATOM 911 O O . SER A 1 112 ? 2.74 -12.664 -15.195 1 97.5 112 SER A O 1
ATOM 913 N N . MET A 1 113 ? 2.365 -11.352 -13.461 1 97.25 113 MET A N 1
ATOM 914 C CA . MET A 1 113 ? 1.255 -10.617 -14.055 1 97.25 113 MET A CA 1
ATOM 915 C C . MET A 1 113 ? 1.723 -9.266 -14.586 1 97.25 113 MET A C 1
ATOM 917 O O . MET A 1 113 ? 2.41 -8.523 -13.891 1 97.25 113 MET A O 1
ATOM 921 N N . HIS A 1 114 ? 1.35 -8.992 -15.797 1 95.56 114 HIS A N 1
ATOM 922 C CA . HIS A 1 114 ? 1.729 -7.727 -16.406 1 95.56 114 HIS A CA 1
ATOM 923 C C . HIS A 1 114 ? 1.011 -6.555 -15.75 1 95.56 114 HIS A C 1
ATOM 925 O O . HIS A 1 114 ? -0.174 -6.648 -15.43 1 95.56 114 HIS A O 1
ATOM 931 N N . ALA A 1 115 ? 1.719 -5.469 -15.641 1 90.38 115 ALA A N 1
ATOM 932 C CA . ALA A 1 115 ? 1.154 -4.258 -15.055 1 90.38 115 ALA A CA 1
ATOM 933 C C . ALA A 1 115 ? 0.91 -3.193 -16.125 1 90.38 115 ALA A C 1
ATOM 935 O O . ALA A 1 115 ? 0.242 -2.189 -15.859 1 90.38 115 ALA A O 1
ATOM 936 N N . SER A 1 116 ? 1.469 -3.383 -17.25 1 85.56 116 SER A N 1
ATOM 937 C CA . SER A 1 116 ? 1.392 -2.375 -18.297 1 85.56 116 SER A CA 1
ATOM 938 C C . SER A 1 116 ? -0.042 -2.195 -18.781 1 85.56 116 SER A C 1
ATOM 940 O O . SER A 1 116 ? -0.875 -3.088 -18.625 1 85.56 116 SER A O 1
ATOM 942 N N . ARG A 1 117 ? -0.258 -1.105 -19.375 1 82 117 ARG A N 1
ATOM 943 C CA . ARG A 1 117 ? -1.59 -0.785 -19.875 1 82 117 ARG A CA 1
ATOM 944 C C . ARG A 1 117 ? -2.002 -1.746 -20.984 1 82 117 ARG A C 1
ATOM 946 O O . ARG A 1 117 ? -3.156 -2.172 -21.047 1 82 117 ARG A O 1
ATOM 953 N N . VAL A 1 118 ? -1.084 -2.119 -21.859 1 83.06 118 VAL A N 1
ATOM 954 C CA . VAL A 1 118 ? -1.372 -2.904 -23.062 1 83.06 118 VAL A CA 1
ATOM 955 C C . VAL A 1 118 ? -1.645 -4.355 -22.672 1 83.06 118 VAL A C 1
ATOM 957 O O . VAL A 1 118 ? -2.574 -4.98 -23.188 1 83.06 118 VAL A O 1
ATOM 960 N N . PHE A 1 119 ? -0.944 -4.914 -21.703 1 88.75 119 PHE A N 1
ATOM 961 C CA . PHE A 1 119 ? -1.07 -6.316 -21.328 1 88.75 119 PHE A CA 1
ATOM 962 C C . PHE A 1 119 ? -1.567 -6.453 -19.906 1 88.75 119 PHE A C 1
ATOM 964 O O . PHE A 1 119 ? -1.305 -7.461 -19.234 1 88.75 119 PHE A O 1
ATOM 971 N N . HIS A 1 120 ? -2.266 -5.449 -19.5 1 91.25 120 HIS A N 1
ATOM 972 C CA . HIS A 1 120 ? -2.648 -5.328 -18.094 1 91.25 120 HIS A CA 1
ATOM 973 C C . HIS A 1 120 ? -3.408 -6.562 -17.625 1 91.25 120 HIS A C 1
ATOM 975 O O . HIS A 1 120 ? -4.395 -6.965 -18.234 1 91.25 120 HIS A O 1
ATOM 981 N N . GLY A 1 121 ? -2.826 -7.199 -16.578 1 95.81 121 GLY A N 1
ATOM 982 C CA . GLY A 1 121 ? -3.533 -8.289 -15.938 1 95.81 121 GLY A CA 1
ATOM 983 C C . GLY A 1 121 ? -3.244 -9.641 -16.562 1 95.81 121 GLY A C 1
ATOM 984 O O . GLY A 1 121 ? -3.627 -10.68 -16.016 1 95.81 121 GLY A O 1
ATOM 985 N N . THR A 1 122 ? -2.564 -9.688 -17.719 1 97.56 122 THR A N 1
ATOM 986 C CA . THR A 1 122 ? -2.221 -10.953 -18.344 1 97.56 122 THR A CA 1
ATOM 987 C C . THR A 1 122 ? -0.958 -11.547 -17.719 1 97.56 122 THR A C 1
ATOM 989 O O . THR A 1 122 ? -0.208 -10.836 -17.047 1 97.56 122 THR A O 1
ATOM 992 N N . TRP A 1 123 ? -0.806 -12.875 -17.984 1 97.75 123 TRP A N 1
ATOM 993 C CA . TRP A 1 123 ? 0.264 -13.594 -17.297 1 97.75 123 TRP A CA 1
ATOM 994 C C . TRP A 1 123 ? 1.37 -13.984 -18.281 1 97.75 123 TRP A C 1
ATOM 996 O O . TRP A 1 123 ? 1.112 -14.203 -19.469 1 97.75 123 TRP A O 1
ATOM 1006 N N . ASN A 1 124 ? 2.525 -13.984 -17.75 1 96.31 124 ASN A N 1
ATOM 1007 C CA . ASN A 1 124 ? 3.684 -14.414 -18.531 1 96.31 124 ASN A CA 1
ATOM 1008 C C . ASN A 1 124 ? 4.629 -15.273 -17.688 1 96.31 124 ASN A C 1
ATOM 1010 O O . ASN A 1 124 ? 4.879 -14.969 -16.531 1 96.31 124 ASN A O 1
ATOM 1014 N N . ASP A 1 125 ? 5.105 -16.359 -18.281 1 96.31 125 ASP A N 1
ATOM 1015 C CA . ASP A 1 125 ? 6.156 -17.141 -17.641 1 96.31 125 ASP A CA 1
ATOM 1016 C C . ASP A 1 125 ? 7.531 -16.531 -17.891 1 96.31 125 ASP A C 1
ATOM 1018 O O . ASP A 1 125 ? 7.902 -16.281 -19.047 1 96.31 125 ASP A O 1
ATOM 1022 N N . THR A 1 126 ? 8.203 -16.219 -16.828 1 94.81 126 THR A N 1
ATOM 1023 C CA . THR A 1 126 ? 9.516 -15.586 -16.953 1 94.81 126 THR A CA 1
ATOM 1024 C C . THR A 1 126 ? 10.539 -16.297 -16.078 1 94.81 126 THR A C 1
ATOM 1026 O O . THR A 1 126 ? 10.195 -17.219 -15.336 1 94.81 126 THR A O 1
ATOM 1029 N N . LYS A 1 127 ? 11.875 -15.883 -16.281 1 96.31 127 LYS A N 1
ATOM 1030 C CA . LYS A 1 127 ? 12.938 -16.469 -15.461 1 96.31 127 LYS A CA 1
ATOM 1031 C C . LYS A 1 127 ? 12.711 -16.172 -13.984 1 96.31 127 LYS A C 1
ATOM 1033 O O . LYS A 1 127 ? 12.43 -15.031 -13.609 1 96.31 127 LYS A O 1
ATOM 1038 N N . CYS A 1 128 ? 12.953 -17.156 -13.18 1 97.56 128 CYS A N 1
ATOM 1039 C CA . CYS A 1 128 ? 12.547 -17.125 -11.773 1 97.56 128 CYS A CA 1
ATOM 1040 C C . CYS A 1 128 ? 13.5 -16.25 -10.961 1 97.56 128 CYS A C 1
ATOM 1042 O O . CYS A 1 128 ? 13.188 -15.867 -9.836 1 97.56 128 CYS A O 1
ATOM 1044 N N . ASP A 1 129 ? 14.641 -15.938 -11.508 1 97.31 129 ASP A N 1
ATOM 1045 C CA . ASP A 1 129 ? 15.688 -15.258 -10.742 1 97.31 129 ASP A CA 1
ATOM 1046 C C . ASP A 1 129 ? 15.594 -13.742 -10.906 1 97.31 129 ASP A C 1
ATOM 1048 O O . ASP A 1 129 ? 16.391 -13 -10.336 1 97.31 129 ASP A O 1
ATOM 1052 N N . GLN A 1 130 ? 14.609 -13.289 -11.711 1 96.69 130 GLN A N 1
ATOM 1053 C CA . GLN A 1 130 ? 14.438 -11.852 -11.906 1 96.69 130 GLN A CA 1
ATOM 1054 C C . GLN A 1 130 ? 13.859 -11.195 -10.656 1 96.69 130 GLN A C 1
ATOM 1056 O O . GLN A 1 130 ? 13.039 -11.797 -9.953 1 96.69 130 GLN A O 1
ATOM 1061 N N . ALA A 1 131 ? 14.297 -9.984 -10.422 1 96.44 131 ALA A N 1
ATOM 1062 C CA . ALA A 1 131 ? 13.742 -9.219 -9.312 1 96.44 131 ALA A CA 1
ATOM 1063 C C . ALA A 1 131 ? 12.453 -8.508 -9.727 1 96.44 131 ALA A C 1
ATOM 1065 O O . ALA A 1 131 ? 12.461 -7.68 -10.641 1 96.44 131 ALA A O 1
ATOM 1066 N N . LYS A 1 132 ? 11.305 -8.852 -9.102 1 96.44 132 LYS A N 1
ATOM 1067 C CA . LYS A 1 132 ? 10 -8.273 -9.398 1 96.44 132 LYS A CA 1
ATOM 1068 C C . LYS A 1 132 ? 9.211 -8.008 -8.125 1 96.44 132 LYS A C 1
ATOM 1070 O O . LYS A 1 132 ? 9.508 -8.578 -7.07 1 96.44 132 LYS A O 1
ATOM 1075 N N . PRO A 1 133 ? 8.266 -7.074 -8.188 1 95.5 133 PRO A N 1
ATOM 1076 C CA . PRO A 1 133 ? 7.266 -7.039 -7.117 1 95.5 133 PRO A CA 1
ATOM 1077 C C . PRO A 1 133 ? 6.492 -8.352 -6.992 1 95.5 133 PRO A C 1
ATOM 1079 O O . PRO A 1 133 ? 6.602 -9.219 -7.855 1 95.5 133 PRO A O 1
ATOM 1082 N N . TYR A 1 134 ? 5.789 -8.477 -5.91 1 96.94 134 TYR A N 1
ATOM 1083 C CA . TYR A 1 134 ? 5.074 -9.734 -5.711 1 96.94 134 TYR A CA 1
ATOM 1084 C C . TYR A 1 134 ? 3.828 -9.523 -4.859 1 96.94 134 TYR A C 1
ATOM 1086 O O . TYR A 1 134 ? 3.742 -8.547 -4.109 1 96.94 134 TYR A O 1
ATOM 1094 N N . ILE A 1 135 ? 2.869 -10.422 -5.074 1 96.81 135 ILE A N 1
ATOM 1095 C CA . ILE A 1 135 ? 1.57 -10.352 -4.41 1 96.81 135 ILE A CA 1
ATOM 1096 C C . ILE A 1 135 ? 1.398 -11.547 -3.482 1 96.81 135 ILE A C 1
ATOM 1098 O O . ILE A 1 135 ? 1.624 -12.688 -3.885 1 96.81 135 ILE A O 1
ATOM 1102 N N . CYS A 1 136 ? 1.009 -11.273 -2.266 1 96.88 136 CYS A N 1
ATOM 1103 C CA . CYS A 1 136 ? 0.692 -12.32 -1.299 1 96.88 136 CYS A CA 1
ATOM 1104 C C . CYS A 1 136 ? -0.812 -12.414 -1.074 1 96.88 136 CYS A C 1
ATOM 1106 O O . CYS A 1 136 ? -1.535 -11.43 -1.256 1 96.88 136 CYS A O 1
ATOM 1108 N N . LYS A 1 137 ? -1.224 -13.594 -0.711 1 96.88 137 LYS A N 1
ATOM 1109 C CA . LYS A 1 137 ? -2.629 -13.789 -0.366 1 96.88 137 LYS A CA 1
ATOM 1110 C C . LYS A 1 137 ? -2.771 -14.625 0.905 1 96.88 137 LYS A C 1
ATOM 1112 O O . LYS A 1 137 ? -1.971 -15.523 1.154 1 96.88 137 LYS A O 1
ATOM 1117 N N . ILE A 1 138 ? -3.764 -14.242 1.717 1 93.12 138 ILE A N 1
ATOM 1118 C CA . ILE A 1 138 ? -4.242 -15.047 2.836 1 93.12 138 ILE A CA 1
ATOM 1119 C C . ILE A 1 138 ? -5.715 -15.398 2.625 1 93.12 138 ILE A C 1
ATOM 1121 O O . ILE A 1 138 ? -6.523 -14.531 2.281 1 93.12 138 ILE A O 1
ATOM 1125 N N . SER A 1 139 ? -6.062 -16.609 2.785 1 84.88 139 SER A N 1
ATOM 1126 C CA . SER A 1 139 ? -7.453 -17.016 2.641 1 84.88 139 SER A CA 1
ATOM 1127 C C . SER A 1 139 ? -8.102 -17.25 4 1 84.88 139 SER A C 1
ATOM 1129 O O . SER A 1 139 ? -7.414 -17.531 4.984 1 84.88 139 SER A O 1
ATOM 1131 N N . SER A 1 140 ? -9.359 -16.703 4.395 1 67.19 140 SER A N 1
ATOM 1132 C CA . SER A 1 140 ? -10.133 -16.812 5.629 1 67.19 140 SER A CA 1
ATOM 1133 C C . SER A 1 140 ? -9.875 -18.156 6.32 1 67.19 140 SER A C 1
ATOM 1135 O O . SER A 1 140 ? -9.891 -18.234 7.551 1 67.19 140 SER A O 1
ATOM 1137 N N . GLY A 1 141 ? -9.773 -19.141 5.762 1 58.12 141 GLY A N 1
ATOM 1138 C CA . GLY A 1 141 ? -9.609 -20.344 6.547 1 58.12 141 GLY A CA 1
ATOM 1139 C C . GLY A 1 141 ? -8.297 -20.391 7.309 1 58.12 141 GLY A C 1
ATOM 1140 O O . GLY A 1 141 ? -8.086 -21.266 8.148 1 58.12 141 GLY A O 1
ATOM 1141 N N . THR A 1 142 ? -7.41 -19.516 6.957 1 50.38 142 THR A N 1
ATOM 1142 C CA . THR A 1 142 ? -6.137 -19.547 7.664 1 50.38 142 THR A CA 1
ATOM 1143 C C . THR A 1 142 ? -6.109 -18.5 8.781 1 50.38 142 THR A C 1
ATOM 1145 O O . THR A 1 142 ? -6.379 -17.328 8.539 1 50.38 142 THR A O 1
ATOM 1148 N N . THR A 1 143 ? -6.586 -18.812 9.969 1 45.28 143 THR A N 1
ATOM 1149 C CA . THR A 1 143 ? -6.629 -17.953 11.141 1 45.28 143 THR A CA 1
ATOM 1150 C C . THR A 1 143 ? -5.301 -17.234 11.336 1 45.28 143 THR A C 1
ATOM 1152 O O . THR A 1 143 ? -4.246 -17.859 11.391 1 45.28 143 THR A O 1
ATOM 1155 N N . GLN A 1 144 ? -5.07 -16.094 10.867 1 46.03 144 GLN A N 1
ATOM 1156 C CA . GLN A 1 144 ? -3.857 -15.344 11.172 1 46.03 144 GLN A CA 1
ATOM 1157 C C . GLN A 1 144 ? -3.672 -15.188 12.68 1 46.03 144 GLN A C 1
ATOM 1159 O O . GLN A 1 144 ? -4.605 -14.812 13.383 1 46.03 144 GLN A O 1
ATOM 1164 N N . LEU A 1 145 ? -2.932 -16.109 13.258 1 36.06 145 LEU A N 1
ATOM 1165 C CA . LEU A 1 145 ? -2.656 -16.016 14.688 1 36.06 145 LEU A CA 1
ATOM 1166 C C . LEU A 1 145 ? -2.174 -14.609 15.047 1 36.06 145 LEU A C 1
ATOM 1168 O O . LEU A 1 145 ? -1.262 -14.086 14.406 1 36.06 145 LEU A O 1
ATOM 1172 N N . ASN A 1 146 ? -3.092 -13.758 15.352 1 32.66 146 ASN A N 1
ATOM 1173 C CA . ASN A 1 146 ? -2.594 -12.609 16.109 1 32.66 146 ASN A CA 1
ATOM 1174 C C . ASN A 1 146 ? -1.8 -13.055 17.328 1 32.66 146 ASN A C 1
ATOM 1176 O O . ASN A 1 146 ? -2.199 -13.992 18.031 1 32.66 146 ASN A O 1
ATOM 1180 N N . HIS B 1 1 ? 23.594 15.047 19.844 1 32.5 1 HIS B N 1
ATOM 1181 C CA . HIS B 1 1 ? 23.391 14.305 18.609 1 32.5 1 HIS B CA 1
ATOM 1182 C C . HIS B 1 1 ? 22.609 13.023 18.859 1 32.5 1 HIS B C 1
ATOM 1184 O O . HIS B 1 1 ? 23.188 12.008 19.266 1 32.5 1 HIS B O 1
ATOM 1190 N N . THR B 1 2 ? 21.5 13.031 19.438 1 37.69 2 THR B N 1
ATOM 1191 C CA . THR B 1 2 ? 20.828 11.797 19.844 1 37.69 2 THR B CA 1
ATOM 1192 C C . THR B 1 2 ? 20.672 10.859 18.641 1 37.69 2 THR B C 1
ATOM 1194 O O . THR B 1 2 ? 20.234 11.281 17.562 1 37.69 2 THR B O 1
ATOM 1197 N N . ASP B 1 3 ? 21.578 9.93 18.484 1 39.88 3 ASP B N 1
ATOM 1198 C CA . ASP B 1 3 ? 21.688 8.844 17.531 1 39.88 3 ASP B CA 1
ATOM 1199 C C . ASP B 1 3 ? 20.328 8.203 17.266 1 39.88 3 ASP B C 1
ATOM 1201 O O . ASP B 1 3 ? 19.688 7.688 18.188 1 39.88 3 ASP B O 1
ATOM 1205 N N . ARG B 1 4 ? 19.547 8.82 16.609 1 49.41 4 ARG B N 1
ATOM 1206 C CA . ARG B 1 4 ? 18.25 8.219 16.375 1 49.41 4 ARG B CA 1
ATOM 1207 C C . ARG B 1 4 ? 18.375 6.777 15.906 1 49.41 4 ARG B C 1
ATOM 1209 O O . ARG B 1 4 ? 19.234 6.473 15.062 1 49.41 4 ARG B O 1
ATOM 1216 N N . PHE B 1 5 ? 18.156 5.918 16.766 1 52.12 5 PHE B N 1
ATOM 1217 C CA . PHE B 1 5 ? 18.172 4.488 16.484 1 52.12 5 PHE B CA 1
ATOM 1218 C C . PHE B 1 5 ? 17.281 4.164 15.297 1 52.12 5 PHE B C 1
ATOM 1220 O O . PHE B 1 5 ? 16.281 4.84 15.055 1 52.12 5 PHE B O 1
ATOM 1227 N N . PRO B 1 6 ? 17.75 3.389 14.453 1 60.53 6 PRO B N 1
ATOM 1228 C CA . PRO B 1 6 ? 16.984 2.953 13.281 1 60.53 6 PRO B CA 1
ATOM 1229 C C . PRO B 1 6 ? 15.594 2.438 13.656 1 60.53 6 PRO B C 1
ATOM 1231 O O . PRO B 1 6 ? 15.422 1.825 14.711 1 60.53 6 PRO B O 1
ATOM 1234 N N . VAL B 1 7 ? 14.523 3.064 13.164 1 68.94 7 VAL B N 1
ATOM 1235 C CA . VAL B 1 7 ? 13.156 2.639 13.422 1 68.94 7 VAL B CA 1
ATOM 1236 C C . VAL B 1 7 ? 12.852 1.365 12.641 1 68.94 7 VAL B C 1
ATOM 1238 O O . VAL B 1 7 ? 13.289 1.212 11.5 1 68.94 7 VAL B O 1
ATOM 1241 N N . ASN B 1 8 ? 12.422 0.337 13.336 1 80.94 8 ASN B N 1
ATOM 1242 C CA . ASN B 1 8 ? 11.875 -0.837 12.664 1 80.94 8 ASN B CA 1
ATOM 1243 C C . ASN B 1 8 ? 10.398 -0.647 12.328 1 80.94 8 ASN B C 1
ATOM 1245 O O . ASN B 1 8 ? 9.57 -0.469 13.219 1 80.94 8 ASN B O 1
ATOM 1249 N N . CYS B 1 9 ? 10.133 -0.542 11.07 1 88.12 9 CYS B N 1
ATOM 1250 C CA . CYS B 1 9 ? 8.766 -0.259 10.656 1 88.12 9 CYS B CA 1
ATOM 1251 C C . CYS B 1 9 ? 7.973 -1.548 10.484 1 88.12 9 CYS B C 1
ATOM 1253 O O . CYS B 1 9 ? 8.477 -2.523 9.922 1 88.12 9 CYS B O 1
ATOM 1255 N N . LEU B 1 10 ? 6.805 -1.57 11.078 1 83.88 10 LEU B N 1
ATOM 1256 C CA . LEU B 1 10 ? 5.879 -2.678 10.867 1 83.88 10 LEU B CA 1
ATOM 1257 C C . LEU B 1 10 ? 5.523 -2.818 9.391 1 83.88 10 LEU B C 1
ATOM 1259 O O . LEU B 1 10 ? 5.754 -1.897 8.602 1 83.88 10 LEU B O 1
ATOM 1263 N N . LEU B 1 11 ? 4.98 -3.975 9.094 1 81.56 11 LEU B N 1
ATOM 1264 C CA . LEU B 1 11 ? 4.531 -4.211 7.727 1 81.56 11 LEU B CA 1
ATOM 1265 C C . LEU B 1 11 ? 3.582 -3.109 7.27 1 81.56 11 LEU B C 1
ATOM 1267 O O . LEU B 1 11 ? 2.766 -2.623 8.055 1 81.56 11 LEU B O 1
ATOM 1271 N N . CYS B 1 12 ? 3.703 -2.648 6.082 1 83.25 12 CYS B N 1
ATOM 1272 C CA . CYS B 1 12 ? 2.822 -1.664 5.461 1 83.25 12 CYS B CA 1
ATOM 1273 C C . CYS B 1 12 ? 3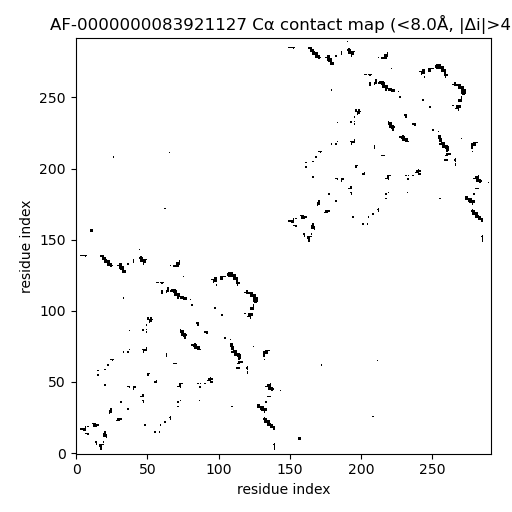.328 -0.248 5.707 1 83.25 12 CYS B C 1
ATOM 1275 O O . CYS B 1 12 ? 2.773 0.715 5.176 1 83.25 12 CYS B O 1
ATOM 1277 N N . TRP B 1 13 ? 4.293 -0.165 6.715 1 90.06 13 TRP B N 1
ATOM 1278 C CA . TRP B 1 13 ? 4.914 1.131 6.969 1 90.06 13 TRP B CA 1
ATOM 1279 C C . TRP B 1 13 ? 6.238 1.255 6.227 1 90.06 13 TRP B C 1
ATOM 1281 O O . TRP B 1 13 ? 7.047 0.325 6.227 1 90.06 13 TRP B O 1
ATOM 1291 N N . MET B 1 14 ? 6.445 2.365 5.578 1 88.56 14 MET B N 1
ATOM 1292 C CA . MET B 1 14 ? 7.66 2.607 4.809 1 88.56 14 MET B CA 1
ATOM 1293 C C . MET B 1 14 ? 8.633 3.48 5.594 1 88.56 14 MET B C 1
ATOM 1295 O O . MET B 1 14 ? 8.266 4.551 6.078 1 88.56 14 MET B O 1
ATOM 1299 N N . ARG B 1 15 ? 9.812 3.031 5.656 1 89.44 15 ARG B N 1
ATOM 1300 C CA . ARG B 1 15 ? 10.812 3.74 6.453 1 89.44 15 ARG B CA 1
ATOM 1301 C C . ARG B 1 15 ? 11.43 4.883 5.66 1 89.44 15 ARG B C 1
ATOM 1303 O O . ARG B 1 15 ? 11.758 4.727 4.48 1 89.44 15 ARG B O 1
ATOM 1310 N N . PHE B 1 16 ? 11.539 5.984 6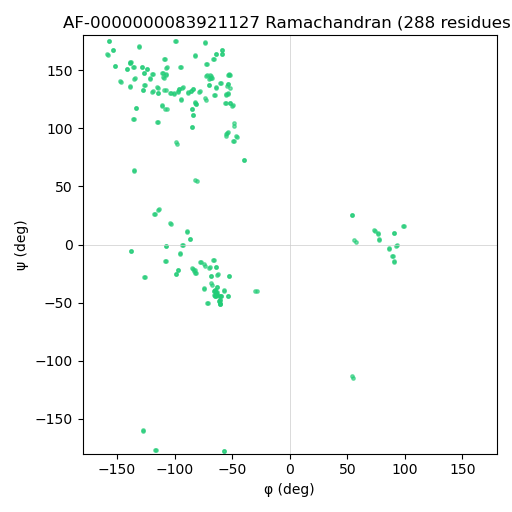.242 1 92.19 16 PHE B N 1
ATOM 1311 C CA . PHE B 1 16 ? 12.391 7.082 5.789 1 92.19 16 PHE B CA 1
ATOM 1312 C C . PHE B 1 16 ? 13.156 7.691 6.961 1 92.19 16 PHE B C 1
ATOM 1314 O O . PHE B 1 16 ? 12.57 8.375 7.805 1 92.19 16 PHE B O 1
ATOM 1321 N N . LYS B 1 17 ? 14.422 7.422 6.961 1 91.19 17 LYS B N 1
ATOM 1322 C CA . LYS B 1 17 ? 15.273 7.84 8.07 1 91.19 17 LYS B CA 1
ATOM 1323 C C . LYS B 1 17 ? 14.727 7.336 9.406 1 91.19 17 LYS B C 1
ATOM 1325 O O . LYS B 1 17 ? 14.594 6.129 9.609 1 91.19 17 LYS B O 1
ATOM 1330 N N . ASP B 1 18 ? 14.289 8.18 10.273 1 91.38 18 ASP B N 1
ATOM 1331 C CA . ASP B 1 18 ? 13.883 7.77 11.609 1 91.38 18 ASP B CA 1
ATOM 1332 C C . ASP B 1 18 ? 12.359 7.746 11.742 1 91.38 18 ASP B C 1
ATOM 1334 O O . ASP B 1 18 ? 11.828 7.715 12.852 1 91.38 18 ASP B O 1
ATOM 1338 N N . LYS B 1 19 ? 11.672 7.711 10.602 1 93.56 19 LYS B N 1
ATOM 1339 C CA . LYS B 1 19 ? 10.211 7.688 10.602 1 93.56 19 LYS B CA 1
ATOM 1340 C C . LYS B 1 19 ? 9.688 6.543 9.742 1 93.56 19 LYS B C 1
ATOM 1342 O O . LYS B 1 19 ? 10.375 6.074 8.828 1 93.56 19 LYS B O 1
ATOM 1347 N N . CYS B 1 20 ? 8.516 6.117 10.109 1 94.25 20 CYS B N 1
ATOM 1348 C CA . CYS B 1 20 ? 7.73 5.199 9.297 1 94.25 20 CYS B CA 1
ATOM 1349 C C . CYS B 1 20 ? 6.449 5.863 8.805 1 94.25 20 CYS B C 1
ATOM 1351 O O . CYS B 1 20 ? 5.758 6.531 9.578 1 94.25 20 CYS B O 1
ATOM 1353 N N . PHE B 1 21 ? 6.148 5.672 7.527 1 94.19 21 PHE B N 1
ATOM 1354 C CA . PHE B 1 21 ? 4.965 6.297 6.945 1 94.19 21 PHE B CA 1
ATOM 1355 C C . PHE B 1 21 ? 4.02 5.246 6.383 1 94.19 21 PHE B C 1
ATOM 1357 O O . PHE B 1 21 ? 4.461 4.238 5.824 1 94.19 21 PHE B O 1
ATOM 1364 N N . MET B 1 22 ? 2.783 5.484 6.523 1 93.31 22 MET B N 1
ATOM 1365 C CA . MET B 1 22 ? 1.746 4.641 5.93 1 93.31 22 MET B CA 1
ATOM 1366 C C . MET B 1 22 ? 0.782 5.473 5.09 1 93.31 22 MET B C 1
ATOM 1368 O O . MET B 1 22 ? 0.407 6.582 5.484 1 93.31 22 MET B O 1
ATOM 1372 N N . PHE B 1 23 ? 0.438 4.934 3.939 1 91.44 23 PHE B N 1
ATOM 1373 C CA . PHE B 1 23 ? -0.438 5.621 2.996 1 91.44 23 PHE B CA 1
ATOM 1374 C C . PHE B 1 23 ? -1.786 4.918 2.898 1 91.44 23 PHE B C 1
ATOM 1376 O O . PHE B 1 23 ? -1.854 3.744 2.527 1 91.44 23 PHE B O 1
ATOM 1383 N N . LYS B 1 24 ? -2.842 5.605 3.23 1 91.5 24 LYS B N 1
ATOM 1384 C CA . LYS B 1 24 ? -4.188 5.039 3.242 1 91.5 24 LYS B CA 1
ATOM 1385 C C . LYS B 1 24 ? -5.102 5.773 2.264 1 91.5 24 LYS B C 1
ATOM 1387 O O . LYS B 1 24 ? -4.961 6.98 2.062 1 91.5 24 LYS B O 1
ATOM 1392 N N . GLY B 1 25 ? -6.031 5.004 1.691 1 87.62 25 GLY B N 1
ATOM 1393 C CA . GLY B 1 25 ? -7.027 5.613 0.819 1 87.62 25 GLY B CA 1
ATOM 1394 C C . GLY B 1 25 ? -6.699 5.461 -0.654 1 87.62 25 GLY B C 1
ATOM 1395 O O . GLY B 1 25 ? -7.133 6.27 -1.479 1 87.62 25 GLY B O 1
ATOM 1396 N N . LYS B 1 26 ? -5.746 4.504 -0.926 1 77.06 26 LYS B N 1
ATOM 1397 C CA . LYS B 1 26 ? -5.48 4.152 -2.318 1 77.06 26 LYS B CA 1
ATOM 1398 C C . LYS B 1 26 ? -6.75 3.67 -3.016 1 77.06 26 LYS B C 1
ATOM 1400 O O . LYS B 1 26 ? -7.824 3.639 -2.41 1 77.06 26 LYS B O 1
ATOM 1405 N N . LYS B 1 27 ? -6.641 3.279 -4.262 1 70.62 27 LYS B N 1
ATOM 1406 C CA . LYS B 1 27 ? -7.785 2.834 -5.051 1 70.62 27 LYS B CA 1
ATOM 1407 C C . LYS B 1 27 ? -8.578 1.759 -4.312 1 70.62 27 LYS B C 1
ATOM 1409 O O . LYS B 1 27 ? -8.008 0.77 -3.848 1 70.62 27 LYS B O 1
ATOM 1414 N N . ASN B 1 28 ? -9.852 1.968 -4.059 1 70.88 28 ASN B N 1
ATOM 1415 C CA . ASN B 1 28 ? -10.797 1.043 -3.453 1 70.88 28 ASN B CA 1
ATOM 1416 C C . ASN B 1 28 ? -10.602 0.948 -1.942 1 70.88 28 ASN B C 1
ATOM 1418 O O . ASN B 1 28 ? -10.992 -0.042 -1.322 1 70.88 28 ASN B O 1
ATOM 1422 N N . ASP B 1 29 ? -9.797 1.803 -1.355 1 82.12 29 ASP B N 1
ATOM 1423 C CA . ASP B 1 29 ? -9.609 1.884 0.09 1 82.12 29 ASP B CA 1
ATOM 1424 C C . ASP B 1 29 ? -10.422 3.029 0.686 1 82.12 29 ASP B C 1
ATOM 1426 O O . ASP B 1 29 ? -11.039 3.805 -0.046 1 82.12 29 ASP B O 1
ATOM 1430 N N . ILE B 1 30 ? -10.406 3.121 1.915 1 85.06 30 ILE B N 1
ATOM 1431 C CA . ILE B 1 30 ? -11.258 4.07 2.621 1 85.06 30 ILE B CA 1
ATOM 1432 C C . ILE B 1 30 ? -10.625 5.457 2.598 1 85.06 30 ILE B C 1
ATOM 1434 O O . ILE B 1 30 ? -9.469 5.621 2.998 1 85.06 30 ILE B O 1
ATOM 1438 N N . LYS B 1 31 ? -11.297 6.414 2.051 1 95 31 LYS B N 1
ATOM 1439 C CA . LYS B 1 31 ? -11 7.836 2.197 1 95 31 LYS B CA 1
ATOM 1440 C C . LYS B 1 31 ? -11.828 8.453 3.32 1 95 31 LYS B C 1
ATOM 1442 O O . LYS B 1 31 ? -12.898 7.945 3.662 1 95 31 LYS B O 1
ATOM 1447 N N . ALA B 1 32 ? -11.32 9.469 3.889 1 97.62 32 ALA B N 1
ATOM 1448 C CA . ALA B 1 32 ? -12.031 10.008 5.047 1 97.62 32 ALA B CA 1
ATOM 1449 C C . ALA B 1 32 ? -11.75 11.492 5.223 1 97.62 32 ALA B C 1
ATOM 1451 O O . ALA B 1 32 ? -10.875 12.047 4.551 1 97.62 32 ALA B O 1
ATOM 1452 N N . ASN B 1 33 ? -12.547 12.078 6.066 1 98.25 33 ASN B N 1
ATOM 1453 C CA . ASN B 1 33 ? -12.25 13.469 6.414 1 98.25 33 ASN B CA 1
ATOM 1454 C C . ASN B 1 33 ? -11.039 13.57 7.34 1 98.25 33 ASN B C 1
ATOM 1456 O O . ASN B 1 33 ? -10.516 12.555 7.789 1 98.25 33 ASN B O 1
ATOM 1460 N N . TRP B 1 34 ? -10.672 14.781 7.566 1 98.44 34 TRP B N 1
ATOM 1461 C CA . TRP B 1 34 ? -9.406 15.016 8.25 1 98.44 34 TRP B CA 1
ATOM 1462 C C . TRP B 1 34 ? -9.445 14.477 9.672 1 98.44 34 TRP B C 1
ATOM 1464 O O . TRP B 1 34 ? -8.492 13.836 10.133 1 98.44 34 TRP B O 1
ATOM 1474 N N . SER B 1 35 ? -10.547 14.703 10.391 1 98.19 35 SER B N 1
ATOM 1475 C CA . SER B 1 35 ? -10.68 14.273 11.781 1 98.19 35 SER B CA 1
ATOM 1476 C C . SER B 1 35 ? -10.648 12.758 11.891 1 98.19 35 SER B C 1
ATOM 1478 O O . SER B 1 35 ? -9.992 12.203 12.789 1 98.19 35 SER B O 1
ATOM 1480 N N . TYR B 1 36 ? -11.359 12.102 11.016 1 98.44 36 TYR B N 1
ATOM 1481 C CA . TYR B 1 36 ? -11.32 10.641 10.992 1 98.44 36 TYR B CA 1
ATOM 1482 C C . TYR B 1 36 ? -9.906 10.141 10.703 1 98.44 36 TYR B C 1
ATOM 1484 O O . TYR B 1 36 ? -9.43 9.219 11.359 1 98.44 36 TYR B O 1
ATOM 1492 N N . ALA B 1 37 ? -9.297 10.703 9.688 1 98.38 37 ALA B N 1
ATOM 1493 C CA . ALA B 1 37 ? -7.938 10.32 9.312 1 98.38 37 ALA B CA 1
ATOM 1494 C C . ALA B 1 37 ? -6.996 10.422 10.508 1 98.38 37 ALA B C 1
ATOM 1496 O O . ALA B 1 37 ? -6.199 9.516 10.766 1 98.38 37 ALA B O 1
ATOM 1497 N N . ARG B 1 38 ? -7.133 11.492 11.227 1 98.31 38 ARG B N 1
ATOM 1498 C CA . ARG B 1 38 ? -6.316 11.719 12.414 1 98.31 38 ARG B CA 1
ATOM 1499 C C . ARG B 1 38 ? -6.543 10.617 13.445 1 98.31 38 ARG B C 1
ATOM 1501 O O . ARG B 1 38 ? -5.586 10.039 13.969 1 98.31 38 ARG B O 1
ATOM 1508 N N . THR B 1 39 ? -7.754 10.383 13.734 1 98.06 39 THR B N 1
ATOM 1509 C CA . THR B 1 39 ? -8.117 9.375 14.727 1 98.06 39 THR B CA 1
ATOM 1510 C C . THR B 1 39 ? -7.645 7.992 14.289 1 98.06 39 THR B C 1
ATOM 1512 O O . THR B 1 39 ? -7.105 7.23 15.086 1 98.06 39 THR B O 1
ATOM 1515 N N . TRP B 1 40 ? -7.848 7.68 13.078 1 96.38 40 TRP B N 1
ATOM 1516 C CA . TRP B 1 40 ? -7.445 6.379 12.555 1 96.38 40 TRP B CA 1
ATOM 1517 C C . TRP B 1 40 ? -5.941 6.18 12.68 1 96.38 40 TRP B C 1
ATOM 1519 O O . TRP B 1 40 ? -5.484 5.117 13.102 1 96.38 40 TRP B O 1
ATOM 1529 N N . CYS B 1 41 ? -5.145 7.176 12.273 1 97 41 CYS B N 1
ATOM 1530 C CA . CYS B 1 41 ? -3.693 7.082 12.414 1 97 41 CYS B CA 1
ATOM 1531 C C . CYS B 1 41 ? -3.295 6.844 13.859 1 97 41 CYS B C 1
ATOM 1533 O O . CYS B 1 41 ? -2.395 6.047 14.141 1 97 41 CYS B O 1
ATOM 1535 N N . LYS B 1 42 ? -3.955 7.477 14.766 1 96.5 42 LYS B N 1
ATOM 1536 C CA . LYS B 1 42 ? -3.676 7.297 16.188 1 96.5 42 LYS B CA 1
ATOM 1537 C C . LYS B 1 42 ? -3.969 5.863 16.625 1 96.5 42 LYS B C 1
ATOM 1539 O O . LYS B 1 42 ? -3.211 5.277 17.406 1 96.5 42 LYS B O 1
ATOM 1544 N N . GLU B 1 43 ? -5.051 5.344 16.141 1 94.56 43 GLU B N 1
ATOM 1545 C CA . GLU B 1 43 ? -5.43 3.975 16.469 1 94.56 43 GLU B CA 1
ATOM 1546 C C . GLU B 1 43 ? -4.395 2.977 15.961 1 94.56 43 GLU B C 1
ATOM 1548 O O . GLU B 1 43 ? -4.266 1.875 16.5 1 94.56 43 GLU B O 1
ATOM 1553 N N . GLN B 1 44 ? -3.678 3.387 14.898 1 91.88 44 GLN B N 1
ATOM 1554 C CA . GLN B 1 44 ? -2.631 2.525 14.359 1 91.88 44 GLN B CA 1
ATOM 1555 C C . GLN B 1 44 ? -1.31 2.74 15.086 1 91.88 44 GLN B C 1
ATOM 1557 O O . GLN B 1 44 ? -0.289 2.152 14.727 1 91.88 44 GLN B O 1
ATOM 1562 N N . GLY B 1 45 ? -1.297 3.555 16.109 1 91.94 45 GLY B N 1
ATOM 1563 C CA . GLY B 1 45 ? -0.097 3.814 16.891 1 91.94 45 GLY B CA 1
ATOM 1564 C C . GLY B 1 45 ? 0.713 4.984 16.375 1 91.94 45 GLY B C 1
ATOM 1565 O O . GLY B 1 45 ? 1.847 5.207 16.797 1 91.94 45 GLY B O 1
ATOM 1566 N N . GLY B 1 46 ? 0.121 5.715 15.445 1 95.44 46 GLY B N 1
ATOM 1567 C CA . GLY B 1 46 ? 0.816 6.852 14.859 1 95.44 46 GLY B CA 1
ATOM 1568 C C . GLY B 1 46 ? 0.008 8.133 14.906 1 95.44 46 GLY B C 1
ATOM 1569 O O . GLY B 1 46 ? -0.824 8.32 15.797 1 95.44 46 GLY B O 1
ATOM 1570 N N . GLU B 1 47 ? 0.419 9.07 14.023 1 96.94 47 GLU B N 1
ATOM 1571 C CA . GLU B 1 47 ? -0.219 10.367 13.836 1 96.94 47 GLU B CA 1
ATOM 1572 C C . GLU B 1 47 ? -0.326 10.719 12.352 1 96.94 47 GLU B C 1
ATOM 1574 O O . GLU B 1 47 ? 0.401 10.164 11.523 1 96.94 47 GLU B O 1
ATOM 1579 N N . LEU B 1 48 ? -1.283 11.594 12.086 1 98.19 48 LEU B N 1
ATOM 1580 C CA . LEU B 1 48 ? -1.193 12.172 10.75 1 98.19 48 LEU B CA 1
ATOM 1581 C C . LEU B 1 48 ? 0.199 12.742 10.492 1 98.19 48 LEU B C 1
ATOM 1583 O O . LEU B 1 48 ? 0.812 13.32 11.391 1 98.19 48 LEU B O 1
ATOM 1587 N N . ALA B 1 49 ? 0.642 12.672 9.336 1 98.19 49 ALA B N 1
ATOM 1588 C CA . ALA B 1 49 ? 2.053 12.812 8.992 1 98.19 49 ALA B CA 1
ATOM 1589 C C . ALA B 1 49 ? 2.549 14.227 9.297 1 98.19 49 ALA B C 1
ATOM 1591 O O . ALA B 1 49 ? 1.909 15.211 8.922 1 98.19 49 ALA B O 1
ATOM 1592 N N . VAL B 1 50 ? 3.605 14.266 10.008 1 98.19 50 VAL B N 1
ATOM 1593 C CA . VAL B 1 50 ? 4.414 15.469 10.211 1 98.19 50 VAL B CA 1
ATOM 1594 C C . VAL B 1 50 ? 5.551 15.5 9.188 1 98.19 50 VAL B C 1
ATOM 1596 O O . VAL B 1 50 ? 6.305 14.531 9.062 1 98.19 50 VAL B O 1
ATOM 1599 N N . ILE B 1 51 ? 5.672 16.516 8.445 1 98.19 51 ILE B N 1
ATOM 1600 C CA . ILE B 1 51 ? 6.711 16.656 7.426 1 98.19 51 ILE B CA 1
ATOM 1601 C C . ILE B 1 51 ? 7.762 17.656 7.891 1 98.19 51 ILE B C 1
ATOM 1603 O O . ILE B 1 51 ? 7.488 18.859 7.98 1 98.19 51 ILE B O 1
ATOM 1607 N N . ASP B 1 52 ? 8.969 17.219 8.078 1 97.38 52 ASP B N 1
ATOM 1608 C CA . ASP B 1 52 ? 9.953 18.031 8.781 1 97.38 52 ASP B CA 1
ATOM 1609 C C . ASP B 1 52 ? 10.875 18.75 7.793 1 97.38 52 ASP B C 1
ATOM 1611 O O . ASP B 1 52 ? 11.516 19.75 8.148 1 97.38 52 ASP B O 1
ATOM 1615 N N . ASP B 1 53 ? 11.039 18.219 6.617 1 98.06 53 ASP B N 1
ATOM 1616 C CA . ASP B 1 53 ? 11.953 18.844 5.672 1 98.06 53 ASP B CA 1
ATOM 1617 C C . ASP B 1 53 ? 11.609 18.453 4.234 1 98.06 53 ASP B C 1
ATOM 1619 O O . ASP B 1 53 ? 10.672 17.688 4 1 98.06 53 ASP B O 1
ATOM 1623 N N . GLN B 1 54 ? 12.32 19.047 3.318 1 98 54 GLN B N 1
ATOM 1624 C CA . GLN B 1 54 ? 12.047 18.844 1.898 1 98 54 GLN B CA 1
ATOM 1625 C C . GLN B 1 54 ? 12.266 17.375 1.499 1 98 54 GLN B C 1
ATOM 1627 O O . GLN B 1 54 ? 11.562 16.859 0.64 1 98 54 GLN B O 1
ATOM 1632 N N . TYR B 1 55 ? 13.25 16.75 2.082 1 96.94 55 TYR B N 1
ATOM 1633 C CA . TYR B 1 55 ? 13.531 15.367 1.752 1 96.94 55 TYR B CA 1
ATOM 1634 C C . TYR B 1 55 ? 12.375 14.461 2.15 1 96.94 55 TYR B C 1
ATOM 1636 O O . TYR B 1 55 ? 11.953 13.602 1.373 1 96.94 55 TYR B O 1
ATOM 1644 N N . GLU B 1 56 ? 11.859 14.719 3.303 1 96.12 56 GLU B N 1
ATOM 1645 C CA . GLU B 1 56 ? 10.688 13.977 3.766 1 96.12 56 GLU B CA 1
ATOM 1646 C C . GLU B 1 56 ? 9.477 14.234 2.877 1 96.12 56 GLU B C 1
ATOM 1648 O O . GLU B 1 56 ? 8.734 13.312 2.545 1 96.12 56 GLU B O 1
ATOM 1653 N N . ASN B 1 57 ? 9.305 15.453 2.477 1 97.62 57 ASN B N 1
ATOM 1654 C CA . ASN B 1 57 ? 8.219 15.812 1.573 1 97.62 57 ASN B CA 1
ATOM 1655 C C . ASN B 1 57 ? 8.32 15.062 0.246 1 97.62 57 ASN B C 1
ATOM 1657 O O . ASN B 1 57 ? 7.324 14.555 -0.265 1 97.62 57 ASN B O 1
ATOM 1661 N N . ASP B 1 58 ? 9.5 15.016 -0.265 1 94.44 58 ASP B N 1
ATOM 1662 C CA . ASP B 1 58 ? 9.727 14.344 -1.538 1 94.44 58 ASP B CA 1
ATOM 1663 C C . ASP B 1 58 ? 9.469 12.844 -1.418 1 94.44 58 ASP B C 1
ATOM 1665 O O . ASP B 1 58 ? 8.906 12.227 -2.324 1 94.44 58 ASP B O 1
ATOM 1669 N N . PHE B 1 59 ? 9.914 12.352 -0.296 1 92.44 59 PHE B N 1
ATOM 1670 C CA . PHE B 1 59 ? 9.688 10.938 -0.049 1 92.44 59 PHE B CA 1
ATOM 1671 C C . PHE B 1 59 ? 8.203 10.617 -0.027 1 92.44 59 PHE B C 1
ATOM 1673 O O . PHE B 1 59 ? 7.734 9.734 -0.753 1 92.44 59 PHE B O 1
ATOM 1680 N N . VAL B 1 60 ? 7.465 11.344 0.746 1 93.94 60 VAL B N 1
ATOM 1681 C CA . VAL B 1 60 ? 6.035 11.109 0.932 1 93.94 60 VAL B CA 1
ATOM 1682 C C . VAL B 1 60 ? 5.297 11.344 -0.382 1 93.94 60 VAL B C 1
ATOM 1684 O O . VAL B 1 60 ? 4.465 10.531 -0.79 1 93.94 60 VAL B O 1
ATOM 1687 N N . SER B 1 61 ? 5.621 12.398 -1.075 1 93.38 61 SER B N 1
ATOM 1688 C CA . SER B 1 61 ? 4.887 12.75 -2.283 1 93.38 61 SER B CA 1
ATOM 1689 C C . SER B 1 61 ? 5.129 11.742 -3.396 1 93.38 61 SER B C 1
ATOM 1691 O O . SER B 1 61 ? 4.289 11.57 -4.281 1 93.38 61 SER B O 1
ATOM 1693 N N . SER B 1 62 ? 6.262 11.109 -3.359 1 88.31 62 SER B N 1
ATOM 1694 C CA . SER B 1 62 ? 6.566 10.117 -4.391 1 88.31 62 SER B CA 1
ATOM 1695 C C . SER B 1 62 ? 5.598 8.945 -4.336 1 88.31 62 SER B C 1
ATOM 1697 O O . SER B 1 62 ? 5.406 8.242 -5.328 1 88.31 62 SER B O 1
ATOM 1699 N N . TYR B 1 63 ? 4.945 8.789 -3.197 1 85.31 63 TYR B N 1
ATOM 1700 C CA . TYR B 1 63 ? 4.012 7.684 -3.043 1 85.31 63 TYR B CA 1
ATOM 1701 C C . TYR B 1 63 ? 2.586 8.125 -3.352 1 85.31 63 TYR B C 1
ATOM 1703 O O . TYR B 1 63 ? 1.673 7.301 -3.422 1 85.31 63 TYR B O 1
ATOM 1711 N N . LEU B 1 64 ? 2.389 9.391 -3.535 1 85.06 64 LEU B N 1
ATOM 1712 C CA . LEU B 1 64 ? 1.043 9.906 -3.762 1 85.06 64 LEU B CA 1
ATOM 1713 C C . LEU B 1 64 ? 0.655 9.789 -5.23 1 85.06 64 LEU B C 1
ATOM 1715 O O . LEU B 1 64 ? -0.526 9.883 -5.574 1 85.06 64 LEU B O 1
ATOM 1719 N N . ARG B 1 65 ? 1.638 9.68 -6.062 1 72.81 65 ARG B N 1
ATOM 1720 C CA . ARG B 1 65 ? 1.341 9.609 -7.488 1 72.81 65 ARG B CA 1
ATOM 1721 C C . ARG B 1 65 ? 0.319 8.523 -7.789 1 72.81 65 ARG B C 1
ATOM 1723 O O . ARG B 1 65 ? -0.535 8.688 -8.664 1 72.81 65 ARG B O 1
ATOM 1730 N N . ASP B 1 66 ? 0.337 7.531 -6.898 1 65.19 66 ASP B N 1
ATOM 1731 C CA . ASP B 1 66 ? -0.554 6.391 -7.086 1 65.19 66 ASP B CA 1
ATOM 1732 C C . ASP B 1 66 ? -1.953 6.695 -6.555 1 65.19 66 ASP B C 1
ATOM 1734 O O . ASP B 1 66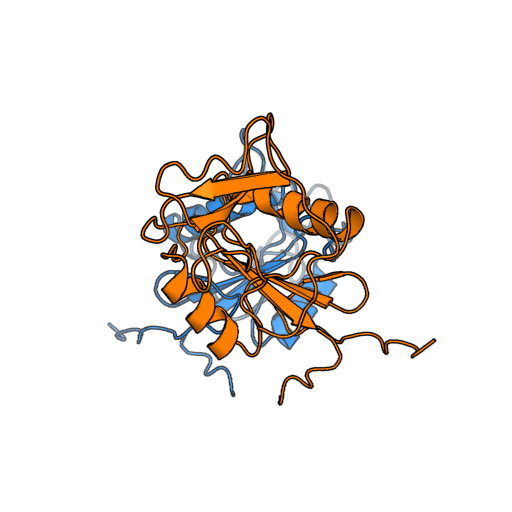 ? -2.92 6.023 -6.926 1 65.19 66 ASP B O 1
ATOM 1738 N N . LEU B 1 67 ? -2.078 7.605 -5.688 1 65.88 67 LEU B N 1
ATOM 1739 C CA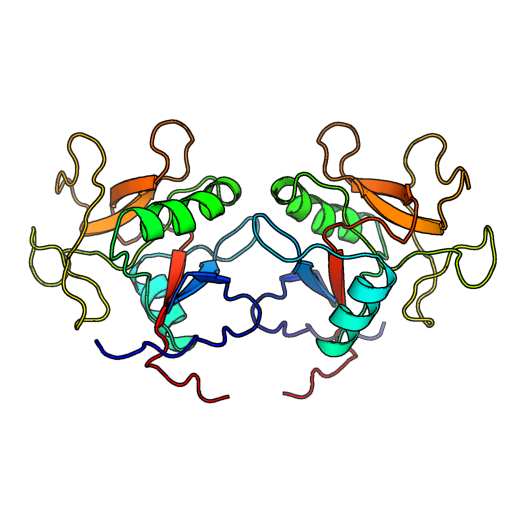 . LEU B 1 67 ? -3.35 7.93 -5.055 1 65.88 67 LEU B CA 1
ATOM 1740 C C . LEU B 1 67 ? -4.176 8.859 -5.938 1 65.88 67 LEU B C 1
ATOM 1742 O O . LEU B 1 67 ? -5.406 8.859 -5.867 1 65.88 67 LEU B O 1
ATOM 1746 N N . GLU B 1 68 ? -3.568 9.594 -6.793 1 73.81 68 GLU B N 1
ATOM 1747 C CA . GLU B 1 68 ? -4.141 10.5 -7.781 1 73.81 68 GLU B CA 1
ATOM 1748 C C . GLU B 1 68 ? -5.023 11.555 -7.121 1 73.81 68 GLU B C 1
ATOM 1750 O O . GLU B 1 68 ? -5.789 12.242 -7.797 1 73.81 68 GLU B O 1
ATOM 1755 N N . LEU B 1 69 ? -5.148 11.594 -5.805 1 87.12 69 LEU B N 1
ATOM 1756 C CA . LEU B 1 69 ? -5.945 12.562 -5.059 1 87.12 69 LEU B CA 1
ATOM 1757 C C . LEU B 1 69 ? -5.105 13.258 -3.99 1 87.12 69 LEU B C 1
ATOM 1759 O O . LEU B 1 69 ? -4.141 12.68 -3.484 1 87.12 69 LEU B O 1
ATOM 1763 N N . PRO B 1 70 ? -5.461 14.539 -3.744 1 94.38 70 PRO B N 1
ATOM 1764 C CA . PRO B 1 70 ? -4.797 15.18 -2.605 1 94.38 70 PRO B CA 1
ATOM 1765 C C . PRO B 1 70 ? -4.91 14.367 -1.32 1 94.38 70 PRO B C 1
ATOM 1767 O O . PRO B 1 70 ? -5.949 13.75 -1.066 1 94.38 70 PRO B O 1
ATOM 1770 N N . THR B 1 71 ? -3.877 14.43 -0.507 1 96.88 71 THR B N 1
ATOM 1771 C CA . THR B 1 71 ? -3.773 13.516 0.625 1 96.88 71 THR B CA 1
ATOM 1772 C C . THR B 1 71 ? -3.541 14.289 1.923 1 96.88 71 THR B C 1
ATOM 1774 O O . THR B 1 71 ? -2.672 15.156 1.988 1 96.88 71 THR B O 1
ATOM 1777 N N . TRP B 1 72 ? -4.309 13.891 2.885 1 98.25 72 TRP B N 1
ATOM 1778 C CA . TRP B 1 72 ? -4.227 14.578 4.168 1 98.25 72 TRP B CA 1
ATOM 1779 C C . TRP B 1 72 ? -2.852 14.383 4.801 1 98.25 72 TRP B C 1
ATOM 1781 O O . TRP B 1 72 ? -2.32 13.266 4.816 1 98.25 72 TRP B O 1
ATOM 1791 N N . ILE B 1 73 ? -2.285 15.469 5.316 1 98.69 73 ILE B N 1
ATOM 1792 C CA . ILE B 1 73 ? -1.199 15.414 6.289 1 98.69 73 ILE B CA 1
ATOM 1793 C C . ILE B 1 73 ? -1.658 16.031 7.605 1 98.69 73 ILE B C 1
ATOM 1795 O O . ILE B 1 73 ? -2.793 16.5 7.719 1 98.69 73 ILE B O 1
ATOM 1799 N N . GLY B 1 74 ? -0.823 16.141 8.617 1 98.75 74 GLY B N 1
ATOM 1800 C CA . GLY B 1 74 ? -1.257 16.438 9.969 1 98.75 74 GLY B CA 1
ATOM 1801 C C . GLY B 1 74 ? -1.315 17.922 10.273 1 98.75 74 GLY B C 1
ATOM 1802 O O . GLY B 1 74 ? -1.522 18.312 11.43 1 98.75 74 GLY B O 1
ATOM 1803 N N . LEU B 1 75 ? -1.214 18.75 9.32 1 98.56 75 LEU B N 1
ATOM 1804 C CA . LEU B 1 75 ? -1.167 20.188 9.547 1 98.56 75 LEU B CA 1
ATOM 1805 C C . LEU B 1 75 ? -2.561 20.812 9.453 1 98.56 75 LEU B C 1
ATOM 1807 O O . LEU B 1 75 ? -3.338 20.453 8.562 1 98.56 75 LEU B O 1
ATOM 1811 N N . SER B 1 76 ? -2.9 21.672 10.391 1 98.06 76 SER B N 1
ATOM 1812 C CA . SER B 1 76 ? -4.184 22.375 10.375 1 98.06 76 SER B CA 1
ATOM 1813 C C . SER B 1 76 ? -4.125 23.656 11.195 1 98.06 76 SER B C 1
ATOM 1815 O O . SER B 1 76 ? -3.17 23.875 11.945 1 98.06 76 SER B O 1
ATOM 1817 N N . ASP B 1 77 ? -5.035 24.5 11 1 96.94 77 ASP B N 1
ATOM 1818 C CA . ASP B 1 77 ? -5.18 25.672 11.844 1 96.94 77 ASP B CA 1
ATOM 1819 C C . ASP B 1 77 ? -6.473 25.609 12.656 1 96.94 77 ASP B C 1
ATOM 1821 O O . ASP B 1 77 ? -7.078 26.656 12.945 1 96.94 77 ASP B O 1
ATOM 1825 N N . LEU B 1 78 ? -6.898 24.453 12.977 1 94.56 78 LEU B N 1
ATOM 1826 C CA . LEU B 1 78 ? -8.164 24.234 13.664 1 94.56 78 LEU B CA 1
ATOM 1827 C C . LEU B 1 78 ? -8.117 24.766 15.086 1 94.56 78 LEU B C 1
ATOM 1829 O O . LEU B 1 78 ? -9.133 25.203 15.625 1 94.56 78 LEU B O 1
ATOM 1833 N N . LEU B 1 79 ? -7.004 24.719 15.75 1 93 79 LEU B N 1
ATOM 1834 C CA . LEU B 1 79 ? -6.867 25.188 17.125 1 93 79 LEU B CA 1
ATOM 1835 C C . LEU B 1 79 ? -6.93 26.703 17.188 1 93 79 LEU B C 1
ATOM 1837 O O . LEU B 1 79 ? -7.68 27.281 17.984 1 93 79 LEU B O 1
ATOM 1841 N N . VAL B 1 80 ? -6.121 27.344 16.328 1 93.12 80 VAL B N 1
ATOM 1842 C CA . VAL B 1 80 ? -6.109 28.797 16.172 1 93.12 80 VAL B CA 1
ATOM 1843 C C . VAL B 1 80 ? -6.129 29.156 14.695 1 93.12 80 VAL B C 1
ATOM 1845 O O . VAL B 1 80 ? -5.188 28.844 13.961 1 93.12 80 VAL B O 1
ATOM 1848 N N . GLU B 1 81 ? -7.203 29.844 14.305 1 91.75 81 GLU B N 1
ATOM 1849 C CA . GLU B 1 81 ? -7.34 30.234 12.906 1 91.75 81 GLU B CA 1
ATOM 1850 C C . GLU B 1 81 ? -6.109 31 12.422 1 91.75 81 GLU B C 1
ATOM 1852 O O . GLU B 1 81 ? -5.609 31.875 13.117 1 91.75 81 GLU B O 1
ATOM 1857 N N . ASN B 1 82 ? -5.609 30.547 11.289 1 92.12 82 ASN B N 1
ATOM 1858 C CA . ASN B 1 82 ? -4.48 31.156 10.586 1 92.12 82 ASN B CA 1
ATOM 1859 C C . ASN B 1 82 ? -3.154 30.797 11.258 1 92.12 82 ASN B C 1
ATOM 1861 O O . ASN B 1 82 ? -2.109 31.344 10.891 1 92.12 82 ASN B O 1
ATOM 1865 N N . GLN B 1 83 ? -3.16 29.984 12.242 1 94.31 83 GLN B N 1
ATOM 1866 C CA . GLN B 1 83 ? -1.951 29.438 12.836 1 94.31 83 GLN B CA 1
ATOM 1867 C C . GLN B 1 83 ? -1.884 27.922 12.625 1 94.31 83 GLN B C 1
ATOM 1869 O O . GLN B 1 83 ? -2.537 27.156 13.344 1 94.31 83 GLN B O 1
ATOM 1874 N N . TYR B 1 84 ? -1.062 27.594 11.766 1 97.06 84 TYR B N 1
ATOM 1875 C CA . TYR B 1 84 ? -0.968 26.188 11.406 1 97.06 84 TYR B CA 1
ATOM 1876 C C . TYR B 1 84 ? -0.033 25.453 12.359 1 97.06 84 TYR B C 1
ATOM 1878 O O . TYR B 1 84 ? 1.053 25.938 12.68 1 97.06 84 TYR B O 1
ATOM 1886 N N . ALA B 1 85 ? -0.54 24.297 12.836 1 97.88 85 ALA B N 1
ATOM 1887 C CA . ALA B 1 85 ? 0.22 23.438 13.734 1 97.88 85 ALA B CA 1
ATOM 1888 C C . ALA B 1 85 ? -0.022 21.969 13.414 1 97.88 85 ALA B C 1
ATOM 1890 O O . ALA B 1 85 ? -1.081 21.609 12.891 1 97.88 85 ALA B O 1
ATOM 1891 N N . TRP B 1 86 ? 0.978 21.219 13.703 1 98.25 86 TRP B N 1
ATOM 1892 C CA . TRP B 1 86 ? 0.806 19.781 13.523 1 98.25 86 TRP B CA 1
ATOM 1893 C C . TRP B 1 86 ? -0.167 19.219 14.547 1 98.25 86 TRP B C 1
ATOM 1895 O O . TRP B 1 86 ? -0.136 19.609 15.719 1 98.25 86 TRP B O 1
ATOM 1905 N N . SER B 1 87 ? -0.9 18.25 14.125 1 97.38 87 SER B N 1
ATOM 1906 C CA . SER B 1 87 ? -1.968 17.719 14.961 1 97.38 87 SER B CA 1
ATOM 1907 C C . SER B 1 87 ? -1.405 16.859 16.094 1 97.38 87 SER B C 1
ATOM 1909 O O . SER B 1 87 ? -2.117 16.547 17.047 1 97.38 87 SER B O 1
ATOM 1911 N N . ASP B 1 88 ? -0.189 16.453 15.984 1 95.75 88 ASP B N 1
ATOM 1912 C CA . ASP B 1 88 ? 0.381 15.633 17.062 1 95.75 88 ASP B CA 1
ATOM 1913 C C . ASP B 1 88 ? 0.606 16.469 18.312 1 95.75 88 ASP B C 1
ATOM 1915 O O . ASP B 1 88 ? 0.818 15.922 19.406 1 95.75 88 ASP B O 1
ATOM 1919 N N . GLY B 1 89 ? 0.676 17.797 18.219 1 94.94 89 GLY B N 1
ATOM 1920 C CA . GLY B 1 89 ? 0.692 18.703 19.359 1 94.94 89 GLY B CA 1
ATOM 1921 C C . GLY B 1 89 ? 2.084 18.938 19.922 1 94.94 89 GLY B C 1
ATOM 1922 O O . GLY B 1 89 ? 2.27 19.766 20.812 1 94.94 89 GLY B O 1
ATOM 1923 N N . VAL B 1 90 ? 3.051 18.281 19.375 1 94.69 90 VAL B N 1
ATOM 1924 C CA . VAL B 1 90 ? 4.375 18.375 19.984 1 94.69 90 VAL B CA 1
ATOM 1925 C C . VAL B 1 90 ? 5.398 18.797 18.938 1 94.69 90 VAL B C 1
ATOM 1927 O O . VAL B 1 90 ? 6.395 19.453 19.25 1 94.69 90 VAL B O 1
ATOM 1930 N N . SER B 1 91 ? 5.188 18.5 17.734 1 96.06 91 SER B N 1
ATOM 1931 C CA . SER B 1 91 ? 6.164 18.781 16.688 1 96.06 91 SER B CA 1
ATOM 1932 C C . SER B 1 91 ? 6.125 20.25 16.281 1 96.06 91 SER B C 1
ATOM 1934 O O . SER B 1 91 ? 5.051 20.812 16.062 1 96.06 91 SER B O 1
ATOM 1936 N N . PRO B 1 92 ? 7.32 20.906 16.219 1 97.38 92 PRO B N 1
ATOM 1937 C CA . PRO B 1 92 ? 7.344 22.25 15.625 1 97.38 92 PRO B CA 1
ATOM 1938 C C . PRO B 1 92 ? 7.152 22.219 14.109 1 97.38 92 PRO B C 1
ATOM 1940 O O . PRO B 1 92 ? 7.438 21.203 13.461 1 97.38 92 PRO B O 1
ATOM 1943 N N . VAL B 1 93 ? 6.672 23.312 13.547 1 98.12 93 VAL B N 1
ATOM 1944 C CA . VAL B 1 93 ? 6.59 23.438 12.102 1 98.12 93 VAL B CA 1
ATOM 1945 C C . VAL B 1 93 ? 7.926 23.938 11.547 1 98.12 93 VAL B C 1
ATOM 1947 O O . VAL B 1 93 ? 8.203 25.141 11.562 1 98.12 93 VAL B O 1
ATOM 1950 N N . LEU B 1 94 ? 8.719 23.047 11.016 1 98.12 94 LEU B N 1
ATOM 1951 C CA . LEU B 1 94 ? 10.07 23.359 10.57 1 98.12 94 LEU B CA 1
ATOM 1952 C C . LEU B 1 94 ? 10.102 23.625 9.07 1 98.12 94 LEU B C 1
ATOM 1954 O O . LEU B 1 94 ? 11.055 24.203 8.555 1 98.12 94 LEU B O 1
ATOM 1958 N N . TYR B 1 95 ? 9.141 23.125 8.469 1 98.31 95 TYR B N 1
ATOM 1959 C CA . TYR B 1 95 ? 9.086 23.125 7.016 1 98.31 95 TYR B CA 1
ATOM 1960 C C . TYR B 1 95 ? 7.648 23.25 6.52 1 98.31 95 TYR B C 1
ATOM 1962 O O . TYR B 1 95 ? 6.73 22.688 7.113 1 98.31 95 TYR B O 1
ATOM 1970 N N . THR B 1 96 ? 7.418 24.031 5.473 1 98.31 96 THR B N 1
ATOM 1971 C CA . THR B 1 96 ? 6.152 24.062 4.75 1 98.31 96 THR B CA 1
ATOM 1972 C C . THR B 1 96 ? 6.391 24.062 3.242 1 98.31 96 THR B C 1
ATOM 1974 O O . THR B 1 96 ? 7.465 24.453 2.777 1 98.31 96 THR B O 1
ATOM 1977 N N . ASN B 1 97 ? 5.43 23.547 2.486 1 98.25 97 ASN B N 1
ATOM 1978 C CA . ASN B 1 97 ? 5.504 23.547 1.029 1 98.25 97 ASN B CA 1
ATOM 1979 C C . ASN B 1 97 ? 4.18 23.969 0.401 1 98.25 97 ASN B C 1
ATOM 1981 O O . ASN B 1 97 ? 3.6 23.219 -0.39 1 98.25 97 ASN B O 1
ATOM 1985 N N . TRP B 1 98 ? 3.873 25.156 0.684 1 97.62 98 TRP B N 1
ATOM 1986 C CA . TRP B 1 98 ? 2.584 25.672 0.234 1 97.62 98 TRP B CA 1
ATOM 1987 C C . TRP B 1 98 ? 2.568 25.859 -1.28 1 97.62 98 TRP B C 1
ATOM 1989 O O . TRP B 1 98 ? 3.553 26.312 -1.866 1 97.62 98 TRP B O 1
ATOM 1999 N N . ASN B 1 99 ? 1.491 25.469 -1.883 1 96.5 99 ASN B N 1
ATOM 2000 C CA . ASN B 1 99 ? 1.252 25.828 -3.275 1 96.5 99 ASN B CA 1
ATOM 2001 C C . ASN B 1 99 ? 1.114 27.344 -3.441 1 96.5 99 ASN B C 1
ATOM 2003 O O . ASN B 1 99 ? 0.885 28.062 -2.465 1 96.5 99 ASN B O 1
ATOM 2007 N N . ASP B 1 100 ? 1.226 27.766 -4.652 1 92.5 100 ASP B N 1
ATOM 2008 C CA . ASP B 1 100 ? 1.1 29.203 -4.918 1 92.5 100 ASP B CA 1
ATOM 2009 C C . ASP B 1 100 ? -0.22 29.734 -4.379 1 92.5 100 ASP B C 1
ATOM 2011 O O . ASP B 1 100 ? -1.276 29.141 -4.582 1 92.5 100 ASP B O 1
ATOM 2015 N N . LYS B 1 101 ? -0.236 30.828 -3.6 1 92.31 101 LYS B N 1
ATOM 2016 C CA . LYS B 1 101 ? -1.374 31.547 -3.047 1 92.31 101 LYS B CA 1
ATOM 2017 C C . LYS B 1 101 ? -2.027 30.766 -1.91 1 92.31 101 LYS B C 1
ATOM 2019 O O . LYS B 1 101 ? -3.197 31 -1.588 1 92.31 101 LYS B O 1
ATOM 2024 N N . GLU B 1 102 ? -1.325 29.766 -1.479 1 93.31 102 GLU B N 1
ATOM 2025 C CA . GLU B 1 102 ? -1.8 29.016 -0.317 1 93.31 102 GLU B CA 1
ATOM 2026 C C . GLU B 1 102 ? -0.927 29.281 0.906 1 93.31 102 GLU B C 1
ATOM 2028 O O . GLU B 1 102 ? 0.242 29.656 0.771 1 93.31 102 GLU B O 1
ATOM 2033 N N . PRO B 1 103 ? -1.337 29.062 2.076 1 92.44 103 PRO B N 1
ATOM 2034 C CA . PRO B 1 103 ? -2.754 28.844 2.377 1 92.44 103 PRO B CA 1
ATOM 2035 C C . PRO B 1 103 ? -3.605 30.094 2.156 1 92.44 103 PRO B C 1
ATOM 2037 O O . PRO B 1 103 ? -3.137 31.203 2.381 1 92.44 103 PRO B O 1
ATOM 2040 N N . ASN B 1 104 ? -4.824 30.016 1.673 1 85.75 104 ASN B N 1
ATOM 2041 C CA . ASN B 1 104 ? -5.633 31.188 1.381 1 85.75 104 ASN B CA 1
ATOM 2042 C C . ASN B 1 104 ? -6.766 31.359 2.389 1 85.75 104 ASN B C 1
ATOM 2044 O O . ASN B 1 104 ? -7.52 32.344 2.326 1 85.75 104 ASN B O 1
ATOM 2048 N N . ASN B 1 105 ? -6.906 30.531 3.291 1 77.69 105 ASN B N 1
ATOM 2049 C CA . ASN B 1 105 ? -7.898 30.594 4.359 1 77.69 105 ASN B CA 1
ATOM 2050 C C . ASN B 1 105 ? -9.312 30.75 3.801 1 77.69 105 ASN B C 1
ATOM 2052 O O . ASN B 1 105 ? -10.125 31.484 4.359 1 77.69 105 ASN B O 1
ATOM 2056 N N . ALA B 1 106 ? -9.5 30.297 2.59 1 77.56 106 ALA B N 1
ATOM 2057 C CA . ALA B 1 106 ? -10.812 30.422 1.965 1 77.56 106 ALA B CA 1
ATOM 2058 C C . ALA B 1 106 ? -11.75 29.297 2.422 1 77.56 106 ALA B C 1
ATOM 2060 O O . ALA B 1 106 ? -12.289 28.562 1.599 1 77.56 106 ALA B O 1
ATOM 2061 N N . GLY B 1 107 ? -11.898 29.188 3.734 1 76.5 107 GLY B N 1
ATOM 2062 C CA . GLY B 1 107 ? -12.844 28.219 4.254 1 76.5 107 GLY B CA 1
ATOM 2063 C C . GLY B 1 107 ? -12.203 26.875 4.562 1 76.5 107 GLY B C 1
ATOM 2064 O O . GLY B 1 107 ? -12.844 25.984 5.129 1 76.5 107 GLY B O 1
ATOM 2065 N N . GLY B 1 108 ? -10.891 26.766 4.305 1 85.12 108 GLY B N 1
ATOM 2066 C CA . GLY B 1 108 ? -10.172 25.547 4.617 1 85.12 108 GLY B CA 1
ATOM 2067 C C . GLY B 1 108 ? -9.242 25.688 5.809 1 85.12 108 GLY B C 1
ATOM 2068 O O . GLY B 1 108 ? -8.844 26.812 6.16 1 85.12 108 GLY B O 1
ATOM 2069 N N . GLY B 1 109 ? -9.078 24.609 6.594 1 94.5 109 GLY B N 1
ATOM 2070 C CA . GLY B 1 109 ? -8.18 24.656 7.738 1 94.5 109 GLY B CA 1
ATOM 2071 C C . GLY B 1 109 ? -7.348 23.406 7.891 1 94.5 109 GLY B C 1
ATOM 2072 O O . GLY B 1 109 ? -6.484 23.328 8.766 1 94.5 109 GLY B O 1
ATOM 2073 N N . CYS B 1 110 ? -7.672 22.5 7.059 1 98.31 110 CYS B N 1
ATOM 2074 C CA . CYS B 1 110 ? -6.93 21.25 7.062 1 98.31 110 CYS B CA 1
ATOM 2075 C C . CYS B 1 110 ? -6.055 21.125 5.82 1 98.31 110 CYS B C 1
ATOM 2077 O O . CYS B 1 110 ? -6.457 21.531 4.73 1 98.31 110 CYS B O 1
ATOM 2079 N N . VAL B 1 111 ? -4.91 20.562 5.957 1 98.31 111 VAL B N 1
ATOM 2080 C CA . VAL B 1 111 ? -3.924 20.641 4.883 1 98.31 111 VAL B CA 1
ATOM 2081 C C . VAL B 1 111 ? -3.783 19.297 4.195 1 98.31 111 VAL B C 1
ATOM 2083 O O . VAL B 1 111 ? -3.703 18.25 4.859 1 98.31 111 VAL B O 1
ATOM 2086 N N . SER B 1 112 ? -3.805 19.344 2.912 1 97.56 112 SER B N 1
ATOM 2087 C CA . SER B 1 112 ? -3.553 18.172 2.08 1 97.56 112 SER B CA 1
ATOM 2088 C C . SER B 1 112 ? -2.412 18.422 1.1 1 97.56 112 SER B C 1
ATOM 2090 O O . SER B 1 112 ? -2.143 19.562 0.736 1 97.56 112 SER B O 1
ATOM 2092 N N . MET B 1 113 ? -1.736 17.391 0.752 1 97.31 113 MET B N 1
ATOM 2093 C CA . MET B 1 113 ? -0.648 17.438 -0.221 1 97.31 113 MET B CA 1
ATOM 2094 C C . MET B 1 113 ? -1.143 17.031 -1.605 1 97.31 113 MET B C 1
ATOM 2096 O O . MET B 1 113 ? -1.821 16 -1.752 1 97.31 113 MET B O 1
ATOM 2100 N N . HIS B 1 114 ? -0.793 17.812 -2.566 1 95.62 114 HIS B N 1
ATOM 2101 C CA . HIS B 1 114 ? -1.205 17.531 -3.936 1 95.62 114 HIS B CA 1
ATOM 2102 C C . HIS B 1 114 ? -0.483 16.297 -4.48 1 95.62 114 HIS B C 1
ATOM 2104 O O . HIS B 1 114 ? 0.713 16.125 -4.238 1 95.62 114 HIS B O 1
ATOM 2110 N N . ALA B 1 115 ? -1.209 15.531 -5.242 1 90.5 115 ALA B N 1
ATOM 2111 C CA . ALA B 1 115 ? -0.646 14.336 -5.863 1 90.5 115 ALA B CA 1
ATOM 2112 C C . ALA B 1 115 ? -0.439 14.539 -7.363 1 90.5 115 ALA B C 1
ATOM 2114 O O . ALA B 1 115 ? 0.226 13.734 -8.016 1 90.5 115 ALA B O 1
ATOM 2115 N N . SER B 1 116 ? -1.021 15.555 -7.879 1 85.62 116 SER B N 1
ATOM 2116 C CA . SER B 1 116 ? -0.983 15.773 -9.32 1 85.62 116 SER B CA 1
ATOM 2117 C C . SER B 1 116 ? 0.434 16.078 -9.797 1 85.62 116 SER B C 1
ATOM 2119 O O . SER B 1 116 ? 1.281 16.5 -9.008 1 85.62 116 SER B O 1
ATOM 2121 N N . ARG B 1 117 ? 0.62 15.875 -11.039 1 82.12 117 ARG B N 1
ATOM 2122 C CA . ARG B 1 117 ? 1.935 16.094 -11.633 1 82.12 117 ARG B CA 1
ATOM 2123 C C . ARG B 1 117 ? 2.328 17.562 -11.555 1 82.12 117 ARG B C 1
ATOM 2125 O O . ARG B 1 117 ? 3.486 17.891 -11.281 1 82.12 117 ARG B O 1
ATOM 2132 N N . VAL B 1 118 ? 1.393 18.469 -11.766 1 83.31 118 VAL B N 1
ATOM 2133 C CA . VAL B 1 118 ? 1.658 19.891 -11.891 1 83.31 118 VAL B CA 1
ATOM 2134 C C . VAL B 1 118 ? 1.961 20.484 -10.508 1 83.31 118 VAL B C 1
ATOM 2136 O O . VAL B 1 118 ? 2.887 21.281 -10.359 1 83.31 118 VAL B O 1
ATOM 2139 N N . PHE B 1 119 ? 1.292 20.047 -9.469 1 89.19 119 PHE B N 1
ATOM 2140 C CA . PHE B 1 119 ? 1.445 20.625 -8.133 1 89.19 119 PHE B CA 1
ATOM 2141 C C . PHE B 1 119 ? 1.979 19.578 -7.156 1 89.19 119 PHE B C 1
ATOM 2143 O O . PHE B 1 119 ? 1.744 19.656 -5.949 1 89.19 119 PHE B O 1
ATOM 2150 N N . HIS B 1 120 ? 2.678 18.641 -7.727 1 91.56 120 HIS B N 1
ATOM 2151 C CA . HIS B 1 120 ? 3.09 17.469 -6.977 1 91.56 120 HIS B CA 1
ATOM 2152 C C . HIS B 1 120 ? 3.873 17.859 -5.727 1 91.56 120 HIS B C 1
ATOM 2154 O O . HIS B 1 120 ? 4.844 18.609 -5.805 1 91.56 120 HIS B O 1
ATOM 2160 N N . GLY B 1 121 ? 3.328 17.406 -4.57 1 95.94 121 GLY B N 1
ATOM 2161 C CA . GLY B 1 121 ? 4.066 17.578 -3.328 1 95.94 121 GLY B CA 1
ATOM 2162 C C . GLY B 1 121 ? 3.773 18.891 -2.633 1 95.94 121 GLY B C 1
ATOM 2163 O O . GLY B 1 121 ? 4.184 19.094 -1.49 1 95.94 121 GLY B O 1
ATOM 2164 N N . THR B 1 122 ? 3.059 19.828 -3.287 1 97.62 122 THR B N 1
ATOM 2165 C CA . THR B 1 122 ? 2.715 21.094 -2.652 1 97.62 122 THR B CA 1
ATOM 2166 C C . THR B 1 122 ? 1.477 20.938 -1.772 1 97.62 122 THR B C 1
ATOM 2168 O O . THR B 1 122 ? 0.737 19.969 -1.898 1 97.62 122 THR B O 1
ATOM 2171 N N . TRP B 1 123 ? 1.327 21.953 -0.883 1 97.81 123 TRP B N 1
ATOM 2172 C CA . TRP B 1 123 ? 0.283 21.828 0.13 1 97.81 123 TRP B CA 1
ATOM 2173 C C . TRP B 1 123 ? -0.842 22.828 -0.123 1 97.81 123 TRP B C 1
ATOM 2175 O O . TRP B 1 123 ? -0.613 23.906 -0.68 1 97.81 123 TRP B O 1
ATOM 2185 N N . ASN B 1 124 ? -1.973 22.406 0.225 1 96.44 124 ASN B N 1
ATOM 2186 C CA . ASN B 1 124 ? -3.148 23.266 0.124 1 96.44 124 ASN B CA 1
ATOM 2187 C C . ASN B 1 124 ? -4.059 23.125 1.338 1 96.44 124 ASN B C 1
ATOM 2189 O O . ASN B 1 124 ? -4.281 22 1.818 1 96.44 124 ASN B O 1
ATOM 2193 N N . ASP B 1 125 ? -4.535 24.234 1.853 1 96.44 125 ASP B N 1
ATOM 2194 C CA . ASP B 1 125 ? -5.559 24.188 2.893 1 96.44 125 ASP B CA 1
ATOM 2195 C C . ASP B 1 125 ? -6.949 24 2.285 1 96.44 125 ASP B C 1
ATOM 2197 O O . ASP B 1 125 ? -7.355 24.75 1.399 1 96.44 125 ASP B O 1
ATOM 2201 N N . THR B 1 126 ? -7.594 22.953 2.697 1 94.94 126 THR B N 1
ATOM 2202 C CA . THR B 1 126 ? -8.914 22.641 2.152 1 94.94 126 THR B CA 1
ATOM 2203 C C . THR B 1 126 ? -9.906 22.359 3.273 1 94.94 126 THR B C 1
ATOM 2205 O O . THR B 1 126 ? -9.539 22.359 4.449 1 94.94 126 THR B O 1
ATOM 2208 N N . LYS B 1 127 ? -11.258 22.266 2.857 1 96.38 127 LYS B N 1
ATOM 2209 C CA . LYS B 1 127 ? -12.281 21.953 3.846 1 96.38 127 LYS B CA 1
ATOM 2210 C C . LYS B 1 127 ? -12.023 20.609 4.508 1 96.38 127 LYS B C 1
ATOM 2212 O O . LYS B 1 127 ? -11.742 19.609 3.828 1 96.38 127 LYS B O 1
ATOM 2217 N N . CYS B 1 128 ? -12.242 20.562 5.793 1 97.56 128 CYS B N 1
ATOM 2218 C CA . CYS B 1 128 ? -11.805 19.438 6.605 1 97.56 128 CYS B CA 1
ATOM 2219 C C . CYS B 1 128 ? -12.742 18.25 6.438 1 97.56 128 CYS B C 1
ATOM 2221 O O . CYS B 1 128 ? -12.406 17.125 6.809 1 97.56 128 CYS B O 1
ATOM 2223 N N . ASP B 1 129 ? -13.906 18.469 5.883 1 97.31 129 ASP B N 1
ATOM 2224 C CA . ASP B 1 129 ? -14.93 17.438 5.844 1 97.31 129 ASP B CA 1
ATOM 2225 C C . ASP B 1 129 ? -14.867 16.641 4.539 1 97.31 129 ASP B C 1
ATOM 2227 O O . ASP B 1 129 ? -15.664 15.734 4.32 1 97.31 129 ASP B O 1
ATOM 2231 N N . GLN B 1 130 ? -13.906 17.031 3.664 1 96.75 130 GLN B N 1
ATOM 2232 C CA . GLN B 1 130 ? -13.758 16.297 2.408 1 96.75 130 GLN B CA 1
ATOM 2233 C C . GLN B 1 130 ? -13.156 14.914 2.639 1 96.75 130 GLN B C 1
ATOM 2235 O O . GLN B 1 130 ? -12.32 14.734 3.525 1 96.75 130 GLN B O 1
ATOM 2240 N N . ALA B 1 131 ? -13.602 13.984 1.829 1 96.5 131 ALA B N 1
ATOM 2241 C CA . ALA B 1 131 ? -13.023 12.641 1.885 1 96.5 131 ALA B CA 1
ATOM 2242 C C . ALA B 1 131 ? -11.758 12.562 1.034 1 96.5 131 ALA B C 1
ATOM 2244 O O . ALA B 1 131 ? -11.805 12.773 -0.18 1 96.5 131 ALA B O 1
ATOM 2245 N N . LYS B 1 132 ? -10.594 12.297 1.655 1 96.44 132 LYS B N 1
ATOM 2246 C CA . LYS B 1 132 ? -9.297 12.203 0.983 1 96.44 132 LYS B CA 1
ATOM 2247 C C . LYS B 1 132 ? -8.477 11.039 1.534 1 96.44 132 LYS B C 1
ATOM 2249 O O . LYS B 1 132 ? -8.742 10.555 2.637 1 96.44 132 LYS B O 1
ATOM 2254 N N . PRO B 1 133 ? -7.543 10.531 0.725 1 95.56 133 PRO B N 1
ATOM 2255 C CA . PRO B 1 133 ? -6.52 9.672 1.327 1 95.56 133 PRO B CA 1
ATOM 2256 C C . PRO B 1 133 ? -5.727 10.383 2.422 1 95.56 133 PRO B C 1
ATOM 2258 O O . PRO B 1 133 ? -5.852 11.602 2.594 1 95.56 133 PRO B O 1
ATOM 2261 N N . TYR B 1 134 ? -4.992 9.617 3.168 1 96.94 134 TYR B N 1
ATOM 2262 C CA . TYR B 1 134 ? -4.258 10.227 4.266 1 96.94 134 TYR B CA 1
ATOM 2263 C C . TYR B 1 134 ? -2.99 9.445 4.582 1 96.94 134 TYR B C 1
ATOM 2265 O O . TYR B 1 134 ? -2.893 8.258 4.266 1 96.94 134 TYR B O 1
ATOM 2273 N N . ILE B 1 135 ? -2.027 10.172 5.133 1 96.88 135 ILE B N 1
ATOM 2274 C CA . ILE B 1 135 ? -0.712 9.625 5.445 1 96.88 135 ILE B CA 1
ATOM 2275 C C . ILE B 1 135 ? -0.497 9.625 6.957 1 96.88 135 ILE B C 1
ATOM 2277 O O . ILE B 1 135 ? -0.717 10.641 7.621 1 96.88 135 ILE B O 1
ATOM 2281 N N . CYS B 1 136 ? -0.081 8.508 7.477 1 96.88 136 CYS B N 1
ATOM 2282 C CA . CYS B 1 136 ? 0.272 8.383 8.883 1 96.88 136 CYS B CA 1
ATOM 2283 C C . CYS B 1 136 ? 1.782 8.273 9.062 1 96.88 136 CYS B C 1
ATOM 2285 O O . CYS B 1 136 ? 2.488 7.828 8.156 1 96.88 136 CYS B O 1
ATOM 2287 N N . LYS B 1 137 ? 2.221 8.719 10.195 1 96.88 137 LYS B N 1
ATOM 2288 C CA . LYS B 1 137 ? 3.635 8.57 10.531 1 96.88 137 LYS B CA 1
ATOM 2289 C C . LYS B 1 137 ? 3.816 8.07 11.961 1 96.88 137 LYS B C 1
ATOM 2291 O O . LYS B 1 137 ? 3.025 8.406 12.844 1 96.88 137 LYS B O 1
ATOM 2296 N N . ILE B 1 138 ? 4.828 7.219 12.133 1 93.12 138 ILE B N 1
ATOM 2297 C CA . ILE B 1 138 ? 5.344 6.828 13.438 1 93.12 138 ILE B CA 1
ATOM 2298 C C . ILE B 1 138 ? 6.816 7.227 13.547 1 93.12 138 ILE B C 1
ATOM 2300 O O . ILE B 1 138 ? 7.602 6.98 12.633 1 93.12 138 ILE B O 1
ATOM 2304 N N . SER B 1 139 ? 7.172 7.844 14.586 1 84.56 139 SER B N 1
ATOM 2305 C CA . SER B 1 139 ? 8.562 8.234 14.797 1 84.56 139 SER B CA 1
ATOM 2306 C C . SER B 1 139 ? 9.25 7.305 15.789 1 84.56 139 SER B C 1
ATOM 2308 O O . SER B 1 139 ? 8.594 6.688 16.625 1 84.56 139 SER B O 1
ATOM 2310 N N . SER B 1 140 ? 10.5 6.691 15.555 1 67.25 140 SER B N 1
ATOM 2311 C CA . SER B 1 140 ? 11.312 5.797 16.375 1 67.25 140 SER B CA 1
ATOM 2312 C C . SER B 1 140 ? 11.078 6.047 17.859 1 67.25 140 SER B C 1
ATOM 2314 O O . SER B 1 140 ? 11.133 5.117 18.672 1 67.25 140 SER B O 1
ATOM 2316 N N . GLY B 1 141 ? 10.961 7.086 18.312 1 57.84 141 GLY B N 1
ATOM 2317 C CA . GLY B 1 141 ? 10.82 7.18 19.75 1 57.84 141 GLY B CA 1
ATOM 2318 C C . GLY B 1 141 ? 9.531 6.566 20.266 1 57.84 141 GLY B C 1
ATOM 2319 O O . GLY B 1 141 ? 9.359 6.398 21.469 1 57.84 141 GLY B O 1
ATOM 2320 N N . THR B 1 142 ? 8.625 6.293 19.359 1 50.38 142 THR B N 1
ATOM 2321 C CA . THR B 1 142 ? 7.371 5.723 19.844 1 50.38 142 THR B CA 1
ATOM 2322 C C . THR B 1 142 ? 7.371 4.207 19.672 1 50.38 142 THR B C 1
ATOM 2324 O O . THR B 1 142 ? 7.625 3.693 18.578 1 50.38 142 THR B O 1
ATOM 2327 N N . THR B 1 143 ? 7.871 3.457 20.641 1 45.53 143 THR B N 1
ATOM 2328 C CA . THR B 1 143 ? 7.941 2 20.656 1 45.53 143 THR B CA 1
ATOM 2329 C C . THR B 1 143 ? 6.605 1.393 20.234 1 45.53 143 THR B C 1
ATOM 2331 O O . THR B 1 143 ? 5.559 1.729 20.797 1 45.53 143 THR B O 1
ATOM 2334 N N . GLN B 1 144 ? 6.348 1.074 19.047 1 46.53 144 GLN B N 1
ATOM 2335 C CA . GLN B 1 144 ? 5.133 0.358 18.672 1 46.53 144 GLN B CA 1
ATOM 2336 C C . GLN B 1 144 ? 4.996 -0.94 19.453 1 46.53 144 GLN B C 1
ATOM 2338 O O . GLN B 1 144 ? 5.949 -1.714 19.562 1 46.53 144 GLN B O 1
ATOM 2343 N N . LEU B 1 145 ? 4.258 -0.87 20.547 1 36.75 145 LEU B N 1
ATOM 2344 C CA . LEU B 1 145 ? 4.023 -2.084 21.328 1 36.75 145 LEU B CA 1
ATOM 2345 C C . LEU B 1 145 ? 3.576 -3.229 20.422 1 36.75 145 LEU B C 1
ATOM 2347 O O . LEU B 1 145 ? 2.646 -3.068 19.625 1 36.75 145 LEU B O 1
ATOM 2351 N N . ASN B 1 146 ? 4.531 -3.959 19.922 1 32.62 146 ASN B N 1
ATOM 2352 C CA . ASN B 1 146 ? 4.105 -5.266 19.422 1 32.62 146 ASN B CA 1
ATOM 2353 C C . ASN B 1 146 ? 3.303 -6.027 20.484 1 32.62 146 ASN B C 1
ATOM 2355 O O . ASN B 1 146 ? 3.639 -6.004 21.656 1 32.62 146 ASN B O 1
#

InterPro domains:
  IPR001304 C-type lectin-like [PF00059] (31-137)
  IPR001304 C-type lectin-like [PS50041] (16-137)
  IPR001304 C-type lectin-like [SM00034] (9-137)
  IPR016186 C-type lectin-like/link domain superfamily [G3DSA:3.10.100.10] (1-140)
  IPR016187 C-type lectin fold [SSF56436] (7-140)
  IPR018378 C-type lectin, conserved site [PS00615] (110-136)
  IPR050111 C-type lectin and snaclec domain-containing protein [PTHR22803] (12-139)

Organism: Seriola dumerili (NCBI:txid41447)

Foldseek 3Di:
DPPLPDADDDPQWDDDGQKTKHWAQFVPTFFFFQVVLQVVLVVVVWGFDDQQDPVSLVVVLVVCLRRQWWAFGQWWCVVPPPDIDGNVPPDDNNDAFADPCPPVSPQFTTKTAHNDPVRGSHIYGDHRGDTHMTMTMDGSVRPPPD/DPPLPDADDDPQWDDDGQKTKHWAQFVPTFFFFQVVLQVVLVVQVWGFDDQQDPVSLVVVLVVCLRRQWWAFGQWWCVVPPPDIDGNVPPDDNNDAFADPCPPVSPQFTTKTAHNDPVRGSHIYGDHRGDTHMTMTMDGSVRPPPD

Radius of gyration: 20.98 Å; Cα contacts (8 Å, |Δi|>4): 615; chains: 2; bounding box: 46×62×48 Å

Sequence (292 aa):
HTDRFPVNCLLCWMRFKDKCFMFKGKKNDIKANWSYARTWCKEQGGELAVIDDQYENDFVSSYLRDLELPTWIGLSDLLVENQYAWSDGVSPVLYTNWNDKEPNNAGGGCVSMHASRVFHGTWNDTKCDQAKPYICKISSGTTQLNHTDRFPVNCLLCWMRFKDKCFMFKGKKNDIKANWSYARTWCKEQGGELAVIDDQYENDFVSSYLRDLELPTWIGLSDLLVENQYAWSDGVSPVLYTNWNDKEPNNAGGGCVSMHASRVFHGTWNDTKCDQAKPYICKISSGTTQLN

Nearest PDB structures (foldseek):
  5e4k-assembly1_A  TM=9.284E-01  e=1.367E-12  Homo sapiens
  6inu-assembly2_B  TM=8.578E-01  e=3.959E-11  Homo sapiens
  6inn-assembly1_A  TM=8.665E-01  e=2.733E-10  Homo sapiens
  6inn-assembly3_C  TM=8.664E-01  e=4.228E-10  Homo sapiens
  6ino-assembly2_B  TM=8.535E-01  e=3.507E-10  Homo sapiens

pLDDT: mean 88.18, std 15.13, range [32.31, 98.75]

Solvent-accessible surface area (backbone atoms only — not comparable to full-atom values): 15860 Å² total; per-residue (Å²): 127,82,74,73,56,82,46,84,53,55,85,64,34,46,72,54,80,48,31,23,36,33,80,43,27,41,89,96,46,71,53,33,24,52,67,56,44,37,53,50,22,40,75,73,70,30,26,32,27,80,57,64,40,72,69,52,40,52,57,57,33,67,63,25,56,67,45,68,43,48,25,35,40,19,39,26,18,79,90,42,82,92,44,73,42,42,70,78,75,71,63,79,88,72,44,85,48,57,31,92,81,38,71,64,68,81,76,23,40,29,29,25,31,30,20,45,84,90,49,51,47,21,29,40,51,33,56,45,79,49,69,29,22,33,31,26,28,35,49,45,88,57,74,74,81,124,128,82,74,72,56,80,46,83,53,55,85,66,34,46,73,56,81,50,31,23,34,31,82,43,28,41,88,96,46,71,52,34,24,51,70,55,44,36,51,51,21,41,75,72,70,31,27,33,27,80,56,62,40,69,67,51,40,52,56,55,34,66,64,25,56,66,46,68,43,47,24,35,40,19,38,25,17,76,91,41,82,91,44,75,42,41,69,79,74,72,63,79,87,74,43,84,48,58,31,91,81,37,71,64,69,81,76,25,40,29,30,25,32,31,20,45,85,90,50,51,49,22,28,40,52,34,56,46,78,48,71,29,23,33,32,26,28,36,49,44,89,58,74,74,83,123

Secondary structure (DSSP, 8-state):
----PPP-PPTTPEEETTEEEEEE--TTS--B-HHHHHHHHHHTT-EEPP--SHHHHHHHHHTTTTT-S-EEEEEEEEEETTEEEETTSS-------BPTT----SS--EEEE--SSTTTT-EEEE-TTS-B-EEEEEETTS----/----PPP-PPTTPEEETTEEEEEE--TTS--B-HHHHHHHHHHTT-EEPP--SHHHHHHHHHTGGGT-S-EEEEEEEEEETTEEEETTSS-------BPTT----SS--EEEE--SSTTTT-EEEE-TTS-B-EEEEEETTS----